Protein AF-A0A914YDU3-F1 (afdb_monomer)

Mean predicted aligned error: 11.91 Å

Organism: NCBI:txid310955

Nearest PDB structures (foldseek):
  3x43-assembly2_F  TM=8.697E-01  e=1.178E-07  Streptomyces lavendulae
  5xeo-assembly1_A  TM=8.060E-01  e=4.666E-07  Fusobacterium nucleatum subsp. nucleatum ATCC 25586
  5b1i-assembly4_H  TM=7.963E-01  e=2.083E-06  Lactiplantibacillus plantarum WCFS1
  5d86-assembly1_A-2  TM=8.187E-01  e=3.168E-06  Staphylococcus aureus subsp. aureus str. Newman
  5d84-assembly1_A  TM=8.398E-01  e=5.763E-06  Staphylococcus aureus subsp. aureus str. Newman

Sequence (208 aa):
MNAVFLVLLFFVEIDSRQIFTSVINEKSPTEILRDDSFVAGLSTAGSDEVKVSDEWRKNAIQKLWNERELMTRTPLIHLNIPSMPNIDLIFKNESASRTGSLKHRYAWALVFWALLEGHITQNTTVFEASSGNTATSEGYMLNLLGVNFVVVVSYSSDTLEKIKEDRIRLYTSEIIKTYIGKRIERAEEEAKKRNGFFMNQFANADRV

Structure (mmCIF, N/CA/C/O backbone):
data_AF-A0A914YDU3-F1
#
_entry.id   AF-A0A914YDU3-F1
#
loop_
_atom_site.group_PDB
_atom_site.id
_atom_site.type_symbol
_atom_site.label_atom_id
_atom_site.label_alt_id
_atom_site.label_comp_id
_atom_site.label_asym_id
_atom_site.label_entity_id
_atom_site.label_seq_id
_atom_site.pdbx_PDB_ins_code
_atom_site.Cartn_x
_atom_site.Cartn_y
_atom_site.Cartn_z
_atom_site.occupancy
_atom_site.B_iso_or_equiv
_atom_site.auth_seq_id
_atom_site.auth_comp_id
_atom_site.auth_asym_id
_atom_site.auth_atom_id
_atom_site.pdbx_PDB_model_num
ATOM 1 N N . MET A 1 1 ? 7.876 -18.257 -42.944 1.00 34.47 1 MET A N 1
ATOM 2 C CA . MET A 1 1 ? 8.850 -17.560 -42.080 1.00 34.47 1 MET A CA 1
ATOM 3 C C . MET A 1 1 ? 8.187 -17.466 -40.719 1.00 34.47 1 MET A C 1
ATOM 5 O O . MET A 1 1 ? 7.244 -16.703 -40.571 1.00 34.47 1 MET A O 1
ATOM 9 N N . ASN A 1 2 ? 8.528 -18.377 -39.808 1.00 28.81 2 ASN A N 1
ATOM 10 C CA . ASN A 1 2 ? 7.807 -18.534 -38.544 1.00 28.81 2 ASN A CA 1
ATOM 11 C C . ASN A 1 2 ? 8.396 -17.546 -37.534 1.00 28.81 2 ASN A C 1
ATOM 13 O O . ASN A 1 2 ? 9.517 -17.746 -37.074 1.00 28.81 2 ASN A O 1
ATOM 17 N N . ALA A 1 3 ? 7.671 -16.465 -37.246 1.00 31.20 3 ALA A N 1
ATOM 18 C CA . ALA A 1 3 ? 8.011 -15.559 -36.158 1.00 31.20 3 ALA A CA 1
ATOM 19 C C . ALA A 1 3 ? 7.810 -16.303 -34.832 1.00 31.20 3 ALA A C 1
ATOM 21 O O . ALA A 1 3 ? 6.705 -16.752 -34.523 1.00 31.20 3 ALA A O 1
ATOM 22 N N . VAL A 1 4 ? 8.887 -16.474 -34.071 1.00 30.34 4 VAL A N 1
ATOM 23 C CA . VAL A 1 4 ? 8.821 -16.989 -32.704 1.00 30.34 4 VAL A CA 1
ATOM 24 C C . VAL A 1 4 ? 8.665 -15.775 -31.799 1.00 30.34 4 VAL A C 1
ATOM 26 O O . VAL A 1 4 ? 9.623 -15.048 -31.554 1.00 30.34 4 VAL A O 1
ATOM 29 N N . PHE A 1 5 ? 7.440 -15.528 -31.335 1.00 31.73 5 PHE A N 1
ATOM 30 C CA . PHE A 1 5 ? 7.172 -14.520 -30.314 1.00 31.73 5 PHE A CA 1
ATOM 31 C C . PHE A 1 5 ? 7.716 -15.022 -28.978 1.00 31.73 5 PHE A C 1
ATOM 33 O O . PHE A 1 5 ? 7.111 -15.875 -28.333 1.00 31.73 5 PHE A O 1
ATOM 40 N N . LEU A 1 6 ? 8.865 -14.498 -28.562 1.00 31.56 6 LEU A N 1
ATOM 41 C CA . LEU A 1 6 ? 9.390 -14.721 -27.223 1.00 31.56 6 LEU A CA 1
ATOM 42 C C . LEU A 1 6 ? 9.094 -13.482 -26.376 1.00 31.56 6 LEU A C 1
ATOM 44 O O . LEU A 1 6 ? 9.887 -12.545 -26.316 1.00 31.56 6 LEU A O 1
ATOM 48 N N . VAL A 1 7 ? 7.935 -13.473 -25.716 1.00 34.41 7 VAL A N 1
ATOM 49 C CA . VAL A 1 7 ? 7.670 -12.511 -24.642 1.00 34.41 7 VAL A CA 1
ATOM 50 C C . VAL A 1 7 ? 8.468 -12.980 -23.430 1.00 34.41 7 VAL A C 1
ATOM 52 O O . VAL A 1 7 ? 8.057 -13.902 -22.729 1.00 34.41 7 VAL A O 1
ATOM 55 N N . LEU A 1 8 ? 9.633 -12.376 -23.189 1.00 31.92 8 LEU A N 1
ATOM 56 C CA . LEU A 1 8 ? 10.384 -12.610 -21.958 1.00 31.92 8 LEU A CA 1
ATOM 57 C C . LEU A 1 8 ? 9.676 -11.878 -20.801 1.00 31.92 8 LEU A C 1
ATOM 59 O O . LEU A 1 8 ? 10.024 -10.761 -20.422 1.00 31.92 8 LEU A O 1
ATOM 63 N N . LEU A 1 9 ? 8.626 -12.506 -20.272 1.00 34.34 9 LEU A N 1
ATOM 64 C CA . LEU A 1 9 ? 8.029 -12.174 -18.983 1.00 34.34 9 LEU A CA 1
ATOM 65 C C . LEU A 1 9 ? 8.952 -12.712 -17.884 1.00 34.34 9 LEU A C 1
ATOM 67 O O . LEU A 1 9 ? 9.101 -13.920 -17.726 1.00 34.34 9 LEU A O 1
ATOM 71 N N . PHE A 1 10 ? 9.560 -11.835 -17.089 1.00 27.08 10 PHE A N 1
ATOM 72 C CA . PHE A 1 10 ? 9.964 -12.232 -15.741 1.00 27.08 10 PHE A CA 1
ATOM 73 C C . PHE A 1 10 ? 8.685 -12.265 -14.874 1.00 27.08 10 PHE A C 1
ATOM 75 O O . PHE A 1 10 ? 8.112 -11.218 -14.578 1.00 27.08 10 PHE A O 1
ATOM 82 N N . PHE A 1 11 ? 8.211 -13.480 -14.563 1.00 38.47 11 PHE A N 1
ATOM 83 C CA . PHE A 1 11 ? 6.974 -13.830 -13.827 1.00 38.47 11 PHE A CA 1
ATOM 84 C C . PHE A 1 11 ? 7.030 -13.411 -12.335 1.00 38.47 11 PHE A C 1
ATOM 86 O O . PHE A 1 11 ? 8.118 -13.271 -11.781 1.00 38.47 11 PHE A O 1
ATOM 93 N N . VAL A 1 12 ? 5.935 -13.124 -11.610 1.00 23.92 12 VAL A N 1
ATOM 94 C CA . VAL A 1 12 ? 4.715 -13.931 -11.367 1.00 23.92 12 VAL A CA 1
ATOM 95 C C . VAL A 1 12 ? 3.453 -13.390 -12.054 1.00 23.92 12 VAL A C 1
ATOM 97 O O . VAL A 1 12 ? 3.163 -12.196 -12.044 1.00 23.92 12 VAL A O 1
ATOM 100 N N . GLU A 1 13 ? 2.728 -14.341 -12.627 1.00 28.89 13 GLU A N 1
ATOM 101 C CA . GLU A 1 13 ? 1.513 -14.289 -13.436 1.00 28.89 13 GLU A CA 1
ATOM 102 C C . GLU A 1 13 ? 0.246 -14.113 -12.577 1.00 28.89 13 GLU A C 1
ATOM 104 O O . GLU A 1 13 ? 0.029 -14.881 -11.645 1.00 28.89 13 GLU A O 1
ATOM 109 N N . ILE A 1 14 ? -0.610 -13.149 -12.928 1.00 26.72 14 ILE A N 1
ATOM 110 C CA . ILE A 1 14 ? -2.072 -13.316 -12.888 1.00 26.72 14 ILE A CA 1
ATOM 111 C C . ILE A 1 14 ? -2.573 -12.775 -14.229 1.00 26.72 14 ILE A C 1
ATOM 113 O O . ILE A 1 14 ? -2.510 -11.571 -14.498 1.00 26.72 14 ILE A O 1
ATOM 117 N N . ASP A 1 15 ? -3.011 -13.683 -15.096 1.00 29.12 15 ASP A N 1
ATOM 118 C CA . ASP A 1 15 ? -3.707 -13.357 -16.335 1.00 29.12 15 ASP A CA 1
ATOM 119 C C . ASP A 1 15 ? -5.139 -12.907 -16.002 1.00 29.12 15 ASP A C 1
ATOM 121 O O . ASP A 1 15 ? -6.030 -13.710 -15.735 1.00 29.12 15 ASP A O 1
ATOM 125 N N . SER A 1 16 ? -5.369 -11.594 -15.988 1.00 35.72 16 SER A N 1
ATOM 126 C CA . SER A 1 16 ? -6.689 -11.002 -15.732 1.00 35.72 16 SER A CA 1
ATOM 127 C C . SER A 1 16 ? -7.591 -10.949 -16.973 1.00 35.72 16 SER A C 1
ATOM 129 O O . SER A 1 16 ? -8.660 -10.338 -16.927 1.00 35.72 16 SER A O 1
ATOM 131 N N . ARG A 1 17 ? -7.220 -11.584 -18.097 1.00 29.80 17 ARG A N 1
ATOM 132 C CA . ARG A 1 17 ? -8.038 -11.550 -19.324 1.00 29.80 17 ARG A CA 1
ATOM 133 C C . ARG A 1 17 ? -9.138 -12.611 -19.401 1.00 29.80 17 ARG A C 1
ATOM 135 O O . ARG A 1 17 ? -9.944 -12.524 -20.321 1.00 29.80 17 ARG A O 1
ATOM 142 N N . GLN A 1 18 ? -9.241 -13.541 -18.447 1.00 28.81 18 GLN A N 1
ATOM 143 C CA . GLN A 1 18 ? -10.319 -14.550 -18.436 1.00 28.81 18 GLN A CA 1
ATOM 144 C C . GLN A 1 18 ? -11.310 -14.476 -17.261 1.00 28.81 18 GLN A C 1
ATOM 146 O O . GLN A 1 18 ? -12.279 -15.227 -17.264 1.00 28.81 18 GLN A O 1
ATOM 151 N N . ILE A 1 19 ? -11.155 -13.559 -16.297 1.00 31.94 19 ILE A N 1
ATOM 152 C CA . ILE A 1 19 ? -12.021 -13.542 -15.093 1.00 31.94 19 ILE A CA 1
ATOM 153 C C . ILE A 1 19 ? -13.173 -12.515 -15.165 1.00 31.94 19 ILE A C 1
ATOM 155 O O . ILE A 1 19 ? -14.150 -12.644 -14.438 1.00 31.94 19 ILE A O 1
ATOM 159 N N . PHE A 1 20 ? -13.158 -11.546 -16.087 1.00 30.50 20 PHE A N 1
ATOM 160 C CA . PHE A 1 20 ? -14.122 -10.427 -16.054 1.00 30.50 20 PHE A CA 1
ATOM 161 C C . PHE A 1 20 ? -15.092 -10.313 -17.239 1.00 30.50 20 PHE A C 1
ATOM 163 O O . PHE A 1 20 ? -15.688 -9.259 -17.442 1.00 30.50 20 PHE A O 1
ATOM 170 N N . THR A 1 21 ? -15.316 -11.385 -18.004 1.00 28.47 21 THR A N 1
ATOM 171 C CA . THR A 1 21 ? -16.313 -11.368 -19.098 1.00 28.47 21 THR A CA 1
ATOM 172 C C . THR A 1 21 ? -17.711 -11.837 -18.670 1.00 28.47 21 THR A C 1
ATOM 174 O O . THR A 1 21 ? -18.620 -11.827 -19.490 1.00 28.47 21 THR A O 1
ATOM 177 N N . SER A 1 22 ? -17.941 -12.204 -17.403 1.00 28.31 22 SER A N 1
ATOM 178 C CA . SER A 1 22 ? -19.263 -12.675 -16.946 1.00 28.31 22 SER A CA 1
ATOM 179 C C . SER A 1 22 ? -20.013 -11.747 -15.981 1.00 28.31 22 SER A C 1
ATOM 181 O O . SER A 1 22 ? -21.130 -12.087 -15.604 1.00 28.31 22 SER A O 1
ATOM 183 N N . VAL A 1 23 ? -19.468 -10.580 -15.591 1.00 37.88 23 VAL A N 1
ATOM 184 C CA . VAL A 1 23 ? -20.120 -9.716 -14.570 1.00 37.88 23 VAL A CA 1
ATOM 185 C C . VAL A 1 23 ? -20.241 -8.228 -14.943 1.00 37.88 23 VAL A C 1
ATOM 187 O O . VAL A 1 23 ? -20.951 -7.491 -14.269 1.00 37.88 23 VAL A O 1
ATOM 190 N N . ILE A 1 24 ? -19.662 -7.755 -16.048 1.00 38.06 24 ILE A N 1
ATOM 191 C CA . ILE A 1 24 ? -19.824 -6.350 -16.476 1.00 38.06 24 ILE A CA 1
ATOM 192 C C . ILE A 1 24 ? -20.433 -6.308 -17.872 1.00 38.06 24 ILE A C 1
ATOM 194 O O . ILE A 1 24 ? -19.743 -6.258 -18.886 1.00 38.06 24 ILE A O 1
ATOM 198 N N . ASN A 1 25 ? -21.761 -6.391 -17.893 1.00 37.59 25 ASN A N 1
ATOM 199 C CA . ASN A 1 25 ? -22.567 -6.152 -19.078 1.00 37.59 25 ASN A CA 1
ATOM 200 C C . ASN A 1 25 ? -22.473 -4.661 -19.457 1.00 37.59 25 ASN A C 1
ATOM 202 O O . ASN A 1 25 ? -22.635 -3.819 -18.579 1.00 37.59 25 ASN A O 1
ATOM 206 N N . GLU A 1 26 ? -22.177 -4.397 -20.733 1.00 41.03 26 GLU A N 1
ATOM 207 C CA . GLU A 1 26 ? -22.281 -3.195 -21.599 1.00 41.03 26 GLU A CA 1
ATOM 208 C C . GLU A 1 26 ? -22.660 -1.795 -21.043 1.00 41.03 26 GLU A C 1
ATOM 210 O O . GLU A 1 26 ? -23.174 -0.967 -21.789 1.00 41.03 26 GLU A O 1
ATOM 215 N N . LYS A 1 27 ? -22.397 -1.457 -19.779 1.00 38.62 27 LYS A N 1
ATOM 216 C CA . LYS A 1 27 ? -22.669 -0.126 -19.220 1.00 38.62 27 LYS A CA 1
ATOM 217 C C . LYS A 1 27 ? -21.379 0.594 -18.857 1.00 38.62 27 LYS A C 1
ATOM 219 O O . LYS A 1 27 ? -20.497 0.064 -18.180 1.00 38.62 27 LYS A O 1
ATOM 224 N N . SER A 1 28 ? -21.281 1.835 -19.309 1.00 40.41 28 SER A N 1
ATOM 225 C CA . SER A 1 28 ? -20.204 2.756 -18.959 1.00 40.41 28 SER A CA 1
ATOM 226 C C . SER A 1 28 ? -20.194 3.056 -17.444 1.00 40.41 28 SER A C 1
ATOM 228 O O . SER A 1 28 ? -21.235 2.974 -16.789 1.00 40.41 28 SER A O 1
ATOM 230 N N . PRO A 1 29 ? -19.054 3.454 -16.842 1.00 40.88 29 PRO A N 1
ATOM 231 C CA . PRO A 1 29 ? -18.967 3.769 -15.406 1.00 40.88 29 PRO A CA 1
ATOM 232 C C . PRO A 1 29 ? -19.985 4.820 -14.934 1.00 40.88 29 PRO A C 1
ATOM 234 O O . PRO A 1 29 ? -20.452 4.791 -13.797 1.00 40.88 29 PRO A O 1
ATOM 237 N N . THR A 1 30 ? -20.368 5.735 -15.827 1.00 39.38 30 THR A N 1
ATOM 238 C CA . THR A 1 30 ? -21.382 6.766 -15.581 1.00 39.38 30 THR A CA 1
ATOM 239 C C . THR A 1 30 ? -22.802 6.195 -15.529 1.00 39.38 30 THR A C 1
ATOM 241 O O . THR A 1 30 ? -23.664 6.768 -14.870 1.00 39.38 30 THR A O 1
ATOM 244 N N . GLU A 1 31 ? -23.055 5.071 -16.198 1.00 41.06 31 GLU A N 1
ATOM 245 C CA . GLU A 1 31 ? -24.342 4.371 -16.182 1.00 41.06 31 GLU A CA 1
ATOM 246 C C . GLU A 1 31 ? -24.490 3.467 -14.956 1.00 41.06 31 GLU A C 1
ATOM 248 O O . GLU A 1 31 ? -25.593 3.361 -14.437 1.00 41.06 31 GLU A O 1
ATOM 253 N N . ILE A 1 32 ? -23.398 2.894 -14.434 1.00 46.44 32 ILE A N 1
ATOM 254 C CA . ILE A 1 32 ? -23.409 2.084 -13.199 1.00 46.44 32 ILE A CA 1
ATOM 255 C C . ILE A 1 32 ? -23.719 2.953 -11.970 1.00 46.44 32 ILE A C 1
ATOM 257 O O . ILE A 1 32 ? -24.499 2.560 -11.111 1.00 46.44 32 ILE A O 1
ATOM 261 N N . LEU A 1 33 ? -23.155 4.165 -11.899 1.00 45.00 33 LEU A N 1
ATOM 262 C CA . LEU A 1 33 ? -23.403 5.107 -10.796 1.00 45.00 33 LEU A CA 1
ATOM 263 C C . LEU A 1 33 ? -24.784 5.781 -10.853 1.00 45.00 33 LEU A C 1
ATOM 265 O O . LEU A 1 33 ? -25.207 6.378 -9.866 1.00 45.00 33 LEU A O 1
ATOM 269 N N . ARG A 1 34 ? -25.469 5.708 -12.001 1.00 41.16 34 ARG A N 1
ATOM 270 C CA . ARG A 1 34 ? -26.857 6.166 -12.189 1.00 41.16 34 ARG A CA 1
ATOM 271 C C . ARG A 1 34 ? -27.879 5.044 -12.022 1.00 41.16 34 ARG A C 1
ATOM 273 O O . ARG A 1 34 ? -29.076 5.314 -12.039 1.00 41.16 34 ARG A O 1
ATOM 280 N N . ASP A 1 35 ? -27.419 3.801 -11.909 1.00 46.75 35 ASP A N 1
ATOM 281 C CA . ASP A 1 35 ? -28.277 2.646 -11.715 1.00 46.75 35 ASP A CA 1
ATOM 282 C C . ASP A 1 35 ? -28.533 2.460 -10.216 1.00 46.75 35 ASP A C 1
ATOM 284 O O . ASP A 1 35 ? -27.803 1.760 -9.508 1.00 46.75 35 ASP A O 1
ATOM 288 N N . ASP A 1 36 ? -29.589 3.113 -9.729 1.00 43.41 36 ASP A N 1
ATOM 289 C CA . ASP A 1 36 ? -30.025 3.026 -8.332 1.00 43.41 36 ASP A CA 1
ATOM 290 C C . ASP A 1 36 ? -30.271 1.571 -7.887 1.00 43.41 36 ASP A C 1
ATOM 292 O O . ASP A 1 36 ? -30.196 1.281 -6.696 1.00 43.41 36 ASP A O 1
ATOM 296 N N . SER A 1 37 ? -30.485 0.629 -8.817 1.00 41.78 37 SER A N 1
ATOM 297 C CA . SER A 1 37 ? -30.657 -0.796 -8.508 1.00 41.78 37 SER A CA 1
ATOM 298 C C . SER A 1 37 ? -29.354 -1.511 -8.119 1.00 41.78 37 SER A C 1
ATOM 300 O O . SER A 1 37 ? -29.381 -2.393 -7.260 1.00 41.78 37 SER A O 1
ATOM 302 N N . PHE A 1 38 ? -28.203 -1.101 -8.669 1.00 45.75 38 PHE A N 1
ATOM 303 C CA . PHE A 1 38 ? -26.891 -1.632 -8.278 1.00 45.75 38 PHE A CA 1
ATOM 304 C C . PHE A 1 38 ? -26.494 -1.132 -6.884 1.00 45.75 38 PHE A C 1
ATOM 306 O O . PHE A 1 38 ? -25.998 -1.893 -6.055 1.00 45.75 38 PHE A O 1
ATOM 313 N N . VAL A 1 39 ? -26.776 0.144 -6.605 1.00 43.94 39 VAL A N 1
ATOM 314 C CA . VAL A 1 39 ? -26.530 0.768 -5.298 1.00 43.94 39 VAL A CA 1
ATOM 315 C C . VAL A 1 39 ? -27.499 0.231 -4.237 1.00 43.94 39 VAL A C 1
ATOM 317 O O . VAL A 1 39 ? -27.077 -0.046 -3.117 1.00 43.94 39 VAL A O 1
ATOM 320 N N . ALA A 1 40 ? -28.771 0.009 -4.581 1.00 39.28 40 ALA A N 1
ATOM 321 C CA . ALA A 1 40 ? -29.767 -0.567 -3.675 1.00 39.28 40 ALA A CA 1
ATOM 322 C C . ALA A 1 40 ? -29.529 -2.060 -3.389 1.00 39.28 40 ALA A C 1
ATOM 324 O O . ALA A 1 40 ? -29.762 -2.509 -2.271 1.00 39.28 40 ALA A O 1
ATOM 325 N N . GLY A 1 41 ? -29.003 -2.829 -4.350 1.00 40.12 41 GLY A N 1
ATOM 326 C CA . GLY A 1 41 ? -28.645 -4.240 -4.153 1.00 40.12 41 GLY A CA 1
ATOM 327 C C . GLY A 1 41 ? -27.483 -4.476 -3.176 1.00 40.12 41 GLY A C 1
ATOM 328 O O . GLY A 1 41 ? -27.298 -5.598 -2.711 1.00 40.12 41 GLY A O 1
ATOM 329 N N . LEU A 1 42 ? -26.720 -3.429 -2.838 1.00 47.12 42 LEU A N 1
ATOM 330 C CA . LEU A 1 42 ? -25.624 -3.463 -1.861 1.00 47.12 42 LEU A CA 1
ATOM 331 C C . LEU A 1 42 ? -26.087 -3.214 -0.412 1.00 47.12 42 LEU A C 1
ATOM 333 O O . LEU A 1 42 ? -25.287 -3.381 0.508 1.00 47.12 42 LEU A O 1
ATOM 337 N N . SER A 1 43 ? -27.349 -2.827 -0.190 1.00 44.03 43 SER A N 1
ATOM 338 C CA . SER A 1 43 ? -27.897 -2.557 1.143 1.00 44.03 43 SER A CA 1
ATOM 339 C C . SER A 1 43 ? -29.242 -3.256 1.337 1.00 44.03 43 SER A C 1
ATOM 341 O O . SER A 1 43 ? -30.277 -2.801 0.860 1.00 44.03 43 SER A O 1
ATOM 343 N N . THR A 1 44 ? -29.243 -4.362 2.082 1.00 40.66 44 THR A N 1
ATOM 344 C CA . THR A 1 44 ? -30.473 -5.006 2.582 1.00 40.66 44 THR A CA 1
ATOM 345 C C . THR A 1 44 ? -30.751 -4.674 4.051 1.00 40.66 44 THR A C 1
ATOM 347 O O . THR A 1 44 ? -31.461 -5.419 4.724 1.00 40.66 44 THR A O 1
ATOM 350 N N . ALA A 1 45 ? -30.190 -3.586 4.583 1.00 39.03 45 ALA A N 1
ATOM 351 C CA . ALA A 1 45 ? -30.486 -3.129 5.938 1.00 39.03 45 ALA A CA 1
ATOM 352 C C . ALA A 1 45 ? -31.577 -2.049 5.896 1.00 39.03 45 ALA A C 1
ATOM 354 O O . ALA A 1 45 ? -31.523 -1.135 5.076 1.00 39.03 45 ALA A O 1
ATOM 355 N N . GLY A 1 46 ? -32.589 -2.218 6.751 1.00 35.12 46 GLY A N 1
ATOM 356 C CA . GLY A 1 46 ? -33.798 -1.402 6.811 1.00 35.12 46 GLY A CA 1
ATOM 357 C C . GLY A 1 46 ? -33.541 0.104 6.875 1.00 35.12 46 GLY A C 1
ATOM 358 O O . GLY A 1 46 ? -32.504 0.569 7.335 1.00 35.12 46 GLY A O 1
ATOM 359 N N . SER A 1 47 ? -34.527 0.841 6.376 1.00 47.12 47 SER A N 1
ATOM 360 C CA . SER A 1 47 ? -34.577 2.294 6.276 1.00 47.12 47 SER A CA 1
ATOM 361 C C . SER A 1 47 ? -34.338 2.997 7.616 1.00 47.12 47 SER A C 1
ATOM 363 O O . SER A 1 47 ? -35.297 3.244 8.336 1.00 47.12 47 SER A O 1
ATOM 365 N N . ASP A 1 48 ? -33.098 3.382 7.896 1.00 34.69 48 ASP A N 1
ATOM 366 C CA . ASP A 1 48 ? -32.752 4.364 8.922 1.00 34.69 48 ASP A CA 1
ATOM 367 C C . ASP A 1 48 ? -31.614 5.251 8.386 1.00 34.69 48 ASP A C 1
ATOM 369 O O . ASP A 1 48 ? -30.552 4.769 8.011 1.00 34.69 48 ASP A O 1
ATOM 373 N N . GLU A 1 49 ? -31.902 6.551 8.265 1.00 38.91 49 GLU A N 1
ATOM 374 C CA . GLU A 1 49 ? -31.012 7.665 7.892 1.00 38.91 49 GLU A CA 1
ATOM 375 C C . GLU A 1 49 ? -29.777 7.345 7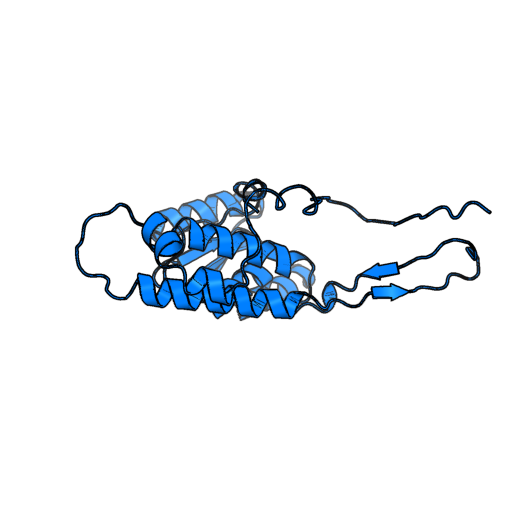.017 1.00 38.91 49 GLU A C 1
ATOM 377 O O . GLU A 1 49 ? -28.666 7.158 7.508 1.00 38.91 49 GLU A O 1
ATOM 382 N N . VAL A 1 50 ? -29.928 7.450 5.690 1.00 47.88 50 VAL A N 1
ATOM 383 C CA . VAL A 1 50 ? -28.796 7.542 4.746 1.00 47.88 50 VAL A CA 1
ATOM 384 C C . VAL A 1 50 ? -28.024 8.838 5.019 1.00 47.88 50 VAL A C 1
ATOM 386 O O . VAL A 1 50 ? -28.363 9.898 4.490 1.00 47.88 50 VAL A O 1
ATOM 389 N N . LYS A 1 51 ? -27.022 8.809 5.904 1.00 53.16 51 LYS A N 1
ATOM 390 C CA . LYS A 1 51 ? -26.277 10.013 6.298 1.00 53.16 51 LYS A CA 1
ATOM 391 C C . LYS A 1 51 ? -24.773 9.738 6.395 1.00 53.16 51 LYS A C 1
ATOM 393 O O . LYS A 1 51 ? -24.293 8.974 7.221 1.00 53.16 51 LYS A O 1
ATOM 398 N N . VAL A 1 52 ? -24.017 10.439 5.550 1.00 49.56 52 VAL A N 1
ATOM 399 C CA . VAL A 1 52 ? -22.543 10.552 5.505 1.00 49.56 52 VAL A CA 1
ATOM 400 C C . VAL A 1 52 ? -21.765 9.338 4.964 1.00 49.56 52 VAL A C 1
ATOM 402 O O . VAL A 1 52 ? -20.919 9.546 4.093 1.00 49.56 52 VAL A O 1
ATOM 405 N N . SER A 1 53 ? -22.020 8.098 5.401 1.00 64.81 53 SER A N 1
ATOM 406 C CA . SER A 1 53 ? -21.228 6.932 4.942 1.00 64.81 53 SER A CA 1
ATOM 407 C C . SER A 1 53 ? -21.369 6.670 3.442 1.00 64.81 53 SER A C 1
ATOM 409 O O . SER A 1 53 ? -20.377 6.392 2.768 1.00 64.81 53 SER A O 1
ATOM 411 N N . ASP A 1 54 ? -22.583 6.816 2.914 1.00 76.94 54 ASP A N 1
ATOM 412 C CA . ASP A 1 54 ? -22.889 6.514 1.515 1.00 76.94 54 ASP A CA 1
ATOM 413 C C . ASP A 1 54 ? -22.332 7.561 0.556 1.00 76.94 54 ASP A C 1
ATOM 415 O O . ASP A 1 54 ? -21.801 7.210 -0.495 1.00 76.94 54 ASP A O 1
ATOM 419 N N . GLU A 1 55 ? -22.385 8.841 0.925 1.00 90.94 55 GLU A N 1
ATOM 420 C CA . GLU A 1 55 ? -21.845 9.911 0.084 1.00 90.94 55 GLU A CA 1
ATOM 421 C C . GLU A 1 55 ? -20.316 9.851 0.027 1.00 90.94 55 GLU A C 1
ATOM 423 O O . GLU A 1 55 ? -19.723 9.920 -1.053 1.00 90.94 55 GLU A O 1
ATOM 428 N N . TRP A 1 56 ? -19.661 9.627 1.175 1.00 94.56 56 TRP A N 1
ATOM 429 C CA . TRP A 1 56 ? -18.216 9.404 1.195 1.00 94.56 56 TRP A CA 1
ATOM 430 C C . TRP A 1 56 ? -17.838 8.187 0.349 1.00 94.56 56 TRP A C 1
ATOM 432 O O . TRP A 1 56 ? -16.907 8.263 -0.453 1.00 94.56 56 TRP A O 1
ATOM 442 N N . ARG A 1 57 ? -18.576 7.079 0.477 1.00 93.69 57 ARG A N 1
ATOM 443 C CA . ARG A 1 57 ? -18.291 5.844 -0.258 1.00 93.69 57 ARG A CA 1
ATOM 444 C C . ARG A 1 57 ? -18.461 6.024 -1.764 1.00 93.69 57 ARG A C 1
ATOM 446 O O . ARG A 1 57 ? -17.590 5.596 -2.519 1.00 93.69 57 ARG A O 1
ATOM 453 N N . LYS A 1 58 ? -19.517 6.713 -2.210 1.00 94.31 58 LYS A N 1
ATOM 454 C CA . LYS A 1 58 ? -19.706 7.094 -3.621 1.00 94.31 58 LYS A CA 1
ATOM 455 C C . LYS A 1 58 ? -18.535 7.935 -4.130 1.00 94.31 58 LYS A C 1
ATOM 457 O O . LYS A 1 58 ? -17.976 7.638 -5.187 1.00 94.31 58 LYS A O 1
ATOM 462 N N . ASN A 1 59 ? -18.106 8.933 -3.358 1.00 96.56 59 ASN A N 1
ATOM 463 C CA . ASN A 1 59 ? -16.957 9.769 -3.706 1.00 96.56 59 ASN A CA 1
ATOM 464 C C . ASN A 1 59 ? -15.650 8.958 -3.782 1.00 96.56 59 ASN A C 1
ATOM 466 O O . ASN A 1 59 ? -14.882 9.107 -4.732 1.00 96.56 59 ASN A O 1
ATOM 470 N N . ALA A 1 60 ? -15.417 8.064 -2.820 1.00 96.81 60 ALA A N 1
ATOM 471 C CA . ALA A 1 60 ? -14.259 7.179 -2.775 1.00 96.81 60 ALA A CA 1
ATOM 472 C C . ALA A 1 60 ? -14.197 6.255 -4.002 1.00 96.81 60 ALA A C 1
ATOM 474 O O . ALA A 1 60 ? -13.157 6.161 -4.656 1.00 96.81 60 ALA A O 1
ATOM 475 N N . ILE A 1 61 ? -15.328 5.645 -4.373 1.00 95.62 61 ILE A N 1
ATOM 476 C CA . ILE A 1 61 ? -15.458 4.831 -5.588 1.00 95.62 61 ILE A CA 1
ATOM 477 C C . ILE A 1 61 ? -15.132 5.668 -6.830 1.00 95.62 61 ILE A C 1
ATOM 479 O O . ILE A 1 61 ? -14.339 5.238 -7.667 1.00 95.62 61 ILE A O 1
ATOM 483 N N . GLN A 1 62 ? -15.678 6.883 -6.938 1.00 96.44 62 GLN A N 1
ATOM 484 C CA . GLN A 1 62 ? -15.406 7.767 -8.074 1.00 96.44 62 GLN A CA 1
ATOM 485 C C . GLN A 1 62 ? -13.922 8.148 -8.172 1.00 96.44 62 GLN A C 1
ATOM 487 O O . GLN A 1 62 ? -13.355 8.150 -9.265 1.00 96.44 62 GLN A O 1
ATOM 492 N N . LYS A 1 63 ? -13.270 8.448 -7.043 1.00 97.56 63 LYS A N 1
ATOM 493 C CA . LYS A 1 63 ? -11.831 8.738 -6.994 1.00 97.56 63 LYS A CA 1
ATOM 494 C C . LYS A 1 63 ? -10.999 7.560 -7.495 1.00 97.56 63 LYS A C 1
ATOM 496 O O . LYS A 1 63 ? -10.092 7.767 -8.297 1.00 97.56 63 LYS A O 1
ATOM 501 N N . LEU A 1 64 ? -11.326 6.339 -7.070 1.00 95.44 64 LEU A N 1
ATOM 502 C CA . LEU A 1 64 ? -10.633 5.138 -7.533 1.00 95.44 64 LEU A CA 1
ATOM 503 C C . LEU A 1 64 ? -10.881 4.888 -9.025 1.00 95.44 64 LEU A C 1
ATOM 505 O O . LEU A 1 64 ? -9.927 4.605 -9.743 1.00 95.44 64 LEU A O 1
ATOM 509 N N . TRP A 1 65 ? -12.098 5.067 -9.538 1.00 94.94 65 TRP A N 1
ATOM 510 C CA . TRP A 1 65 ? -12.346 4.970 -10.983 1.00 94.94 65 TRP A CA 1
ATOM 511 C C . TRP A 1 65 ? -11.540 5.985 -11.792 1.00 94.94 65 TRP A C 1
ATOM 513 O O . TRP A 1 65 ? -10.899 5.610 -12.773 1.00 94.94 65 TRP A O 1
ATOM 523 N N . ASN A 1 66 ? -11.499 7.243 -11.350 1.00 95.25 66 ASN A N 1
ATOM 524 C CA . ASN A 1 66 ? -10.688 8.273 -11.997 1.00 95.25 66 ASN A CA 1
ATOM 525 C C . ASN A 1 66 ? -9.205 7.881 -12.020 1.00 95.25 66 ASN A C 1
ATOM 527 O O . ASN A 1 66 ? -8.532 8.048 -13.035 1.00 95.25 66 ASN A O 1
ATOM 531 N N . GLU A 1 67 ? -8.702 7.330 -10.914 1.00 94.75 67 GLU A N 1
ATOM 532 C CA . GLU A 1 67 ? -7.327 6.849 -10.834 1.00 94.75 67 GLU A CA 1
ATOM 533 C C . GLU A 1 67 ? -7.081 5.679 -11.801 1.00 94.75 67 GLU A C 1
ATOM 535 O O . GLU A 1 67 ? -6.077 5.688 -12.508 1.00 94.75 67 GLU A O 1
ATOM 540 N N . ARG A 1 68 ? -8.015 4.727 -11.941 1.00 92.06 68 ARG A N 1
ATOM 541 C CA . ARG A 1 68 ? -7.904 3.615 -12.904 1.00 92.06 68 ARG A CA 1
ATOM 542 C C . ARG A 1 68 ? -7.766 4.093 -14.347 1.00 92.06 68 ARG A C 1
ATOM 544 O O . ARG A 1 68 ? -6.920 3.574 -15.076 1.00 92.06 68 ARG A O 1
ATOM 551 N N . GLU A 1 69 ? -8.551 5.087 -14.753 1.00 90.00 69 GLU A N 1
ATOM 552 C CA . GLU A 1 69 ? -8.474 5.652 -16.107 1.00 90.00 69 GLU A CA 1
ATOM 553 C C . GLU A 1 69 ? -7.085 6.234 -16.399 1.00 90.00 69 GLU A C 1
ATOM 555 O O . GLU A 1 69 ? -6.539 6.071 -17.494 1.00 90.00 69 GLU A O 1
ATOM 560 N N . LEU A 1 70 ? -6.450 6.826 -15.386 1.00 87.62 70 LEU A N 1
ATOM 561 C CA . LEU A 1 70 ? -5.096 7.367 -15.480 1.00 87.62 70 LEU A CA 1
ATOM 562 C C . LEU A 1 70 ? -4.016 6.271 -15.565 1.00 87.62 70 LEU A C 1
ATOM 564 O O . LEU A 1 70 ? -2.952 6.514 -16.137 1.00 87.62 70 LEU A O 1
ATOM 568 N N . MET A 1 71 ? -4.273 5.056 -15.065 1.00 82.69 71 MET A N 1
ATOM 569 C CA . MET A 1 71 ? -3.317 3.935 -15.102 1.00 82.69 71 MET A CA 1
ATOM 570 C C . MET A 1 71 ? -3.156 3.279 -16.475 1.00 82.69 71 MET A C 1
ATOM 572 O O . MET A 1 71 ? -2.219 2.499 -16.676 1.00 82.69 71 MET A O 1
ATOM 576 N N . THR A 1 72 ? -4.062 3.542 -17.418 1.00 68.75 72 THR A N 1
ATOM 577 C CA . THR A 1 72 ? -4.135 2.843 -18.715 1.00 68.75 72 THR A CA 1
ATOM 578 C C . THR A 1 72 ? -2.911 3.059 -19.616 1.00 68.75 72 THR A C 1
ATOM 580 O O . THR A 1 72 ? -2.740 2.334 -20.594 1.00 68.75 72 THR A O 1
ATOM 583 N N . ARG A 1 73 ? -2.015 3.995 -19.276 1.00 69.44 73 ARG A N 1
ATOM 584 C CA . ARG A 1 73 ? -0.962 4.507 -20.166 1.00 69.44 73 ARG A CA 1
ATOM 585 C C . ARG A 1 73 ? 0.462 4.295 -19.644 1.00 69.44 73 ARG A C 1
ATOM 587 O O . ARG A 1 73 ? 1.194 5.261 -19.448 1.00 69.44 73 ARG A O 1
ATOM 594 N N . THR A 1 74 ? 0.891 3.047 -19.457 1.00 80.69 74 THR A N 1
ATOM 595 C CA . THR A 1 74 ? 2.329 2.757 -19.295 1.00 80.69 74 THR A CA 1
ATOM 596 C C . THR A 1 74 ? 2.975 2.507 -20.666 1.00 80.69 74 THR A C 1
ATOM 598 O O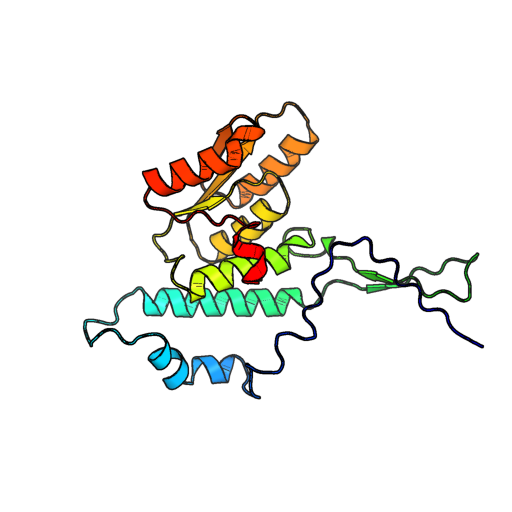 . THR A 1 74 ? 2.422 1.734 -21.452 1.00 80.69 74 THR A O 1
ATOM 601 N N . PRO A 1 75 ? 4.102 3.169 -21.005 1.00 84.06 75 PRO A N 1
ATOM 602 C CA . PRO A 1 75 ? 4.711 3.046 -22.330 1.00 84.06 75 PRO A CA 1
ATOM 603 C C . PRO A 1 75 ? 5.131 1.611 -22.669 1.00 84.06 75 PRO A C 1
ATOM 605 O O . PRO A 1 75 ? 5.686 0.906 -21.821 1.00 84.06 75 PRO A O 1
ATOM 608 N N . LEU A 1 76 ? 4.926 1.217 -23.927 1.00 88.69 76 LEU A N 1
ATOM 609 C CA . LEU A 1 76 ? 5.571 0.057 -24.539 1.00 88.69 76 LEU A CA 1
ATOM 610 C C . LEU A 1 76 ? 6.776 0.543 -25.346 1.00 88.69 76 LEU A C 1
ATOM 612 O O . LEU A 1 76 ? 6.648 1.434 -26.183 1.00 88.69 76 LEU A O 1
ATOM 616 N N . ILE A 1 77 ? 7.944 -0.022 -25.071 1.00 88.19 77 ILE A N 1
ATOM 617 C CA . ILE A 1 77 ? 9.217 0.361 -25.676 1.00 88.19 77 ILE A CA 1
ATOM 618 C C . ILE A 1 77 ? 9.705 -0.817 -26.510 1.00 88.19 77 ILE A C 1
ATOM 620 O O . ILE A 1 77 ? 10.011 -1.874 -25.964 1.00 88.19 77 ILE A O 1
ATOM 624 N N . HIS A 1 78 ? 9.792 -0.633 -27.822 1.00 89.94 78 HIS A N 1
ATOM 625 C CA . HIS A 1 78 ? 10.406 -1.617 -28.709 1.00 89.94 78 HIS A CA 1
ATOM 626 C C . HIS A 1 78 ? 11.928 -1.528 -28.598 1.00 89.94 78 HIS A C 1
ATOM 628 O O . HIS A 1 78 ? 12.502 -0.451 -28.770 1.00 89.94 78 HIS A O 1
ATOM 634 N N . LEU A 1 79 ? 12.580 -2.655 -28.320 1.00 88.75 79 LEU A N 1
ATOM 635 C CA . LEU A 1 79 ? 14.030 -2.773 -28.343 1.00 88.75 79 LEU A CA 1
ATOM 636 C C . LEU A 1 79 ? 14.463 -3.580 -29.557 1.00 88.75 79 LEU A C 1
ATOM 638 O O . LEU A 1 79 ? 14.230 -4.783 -29.651 1.00 88.75 79 LEU A O 1
ATOM 642 N N . ASN A 1 80 ? 15.163 -2.901 -30.458 1.00 86.62 80 ASN A N 1
ATOM 643 C CA . ASN A 1 80 ? 15.780 -3.535 -31.609 1.00 86.62 80 ASN A CA 1
ATOM 644 C C . ASN A 1 80 ? 17.119 -4.136 -31.175 1.00 86.62 80 ASN A C 1
ATOM 646 O O . ASN A 1 80 ? 18.041 -3.397 -30.825 1.00 86.62 80 ASN A O 1
ATOM 650 N N . ILE A 1 81 ? 17.229 -5.465 -31.197 1.00 89.25 81 ILE A N 1
ATOM 651 C CA . ILE A 1 81 ? 18.471 -6.181 -30.886 1.00 89.25 81 ILE A CA 1
ATOM 652 C C . ILE A 1 81 ? 19.102 -6.652 -32.203 1.00 89.25 81 ILE A C 1
ATOM 654 O O . ILE A 1 81 ? 18.594 -7.596 -32.809 1.00 89.25 81 ILE A O 1
ATOM 658 N N . PRO A 1 82 ? 20.223 -6.051 -32.653 1.00 89.25 82 PRO A N 1
ATOM 659 C CA . PRO A 1 82 ? 20.811 -6.361 -33.960 1.00 89.25 82 PRO A CA 1
ATOM 660 C C . PRO A 1 82 ? 21.190 -7.835 -34.159 1.00 89.25 82 PRO A C 1
ATOM 662 O O . PRO A 1 82 ? 21.130 -8.342 -35.274 1.00 89.25 82 PRO A O 1
ATOM 665 N N . SER A 1 83 ? 21.565 -8.537 -33.086 1.00 92.88 83 SER A N 1
ATOM 666 C CA . SER A 1 83 ? 21.912 -9.964 -33.119 1.00 92.88 83 SER A CA 1
ATOM 667 C C . SER A 1 83 ? 20.701 -10.905 -33.144 1.00 92.88 83 SER A C 1
ATOM 669 O O . SER A 1 83 ? 20.876 -12.107 -33.329 1.00 92.88 83 SER A O 1
ATOM 671 N N . MET A 1 84 ? 19.480 -10.387 -32.970 1.00 89.69 84 MET A N 1
ATOM 672 C CA . MET A 1 84 ? 18.229 -11.153 -32.952 1.00 89.69 84 MET A CA 1
ATOM 673 C C . MET A 1 84 ? 17.181 -10.510 -33.880 1.00 89.69 84 MET A C 1
ATOM 675 O O . MET A 1 84 ? 16.108 -10.121 -33.426 1.00 89.69 84 MET A O 1
ATOM 679 N N . PRO A 1 85 ? 17.448 -10.410 -35.196 1.00 86.69 85 PRO A N 1
ATOM 680 C CA . PRO A 1 85 ? 16.620 -9.638 -36.132 1.00 86.69 85 PRO A CA 1
ATOM 681 C C . PRO A 1 85 ? 15.206 -10.200 -36.355 1.00 86.69 85 PRO A C 1
ATOM 683 O O . PRO A 1 85 ? 14.376 -9.530 -36.956 1.00 86.69 85 PRO A O 1
ATOM 686 N N . ASN A 1 86 ? 14.933 -11.423 -35.887 1.00 91.44 86 ASN A N 1
ATOM 687 C CA . ASN A 1 86 ? 13.640 -12.098 -36.025 1.00 91.44 86 ASN A CA 1
ATOM 688 C C . ASN A 1 86 ? 12.858 -12.179 -34.697 1.00 91.44 86 ASN A C 1
ATOM 690 O O . ASN A 1 86 ? 11.908 -12.957 -34.608 1.00 91.44 86 ASN A O 1
ATOM 694 N N . ILE A 1 87 ? 13.283 -11.449 -33.657 1.00 88.44 87 ILE A N 1
ATOM 695 C CA . ILE A 1 87 ? 12.634 -11.418 -32.340 1.00 88.44 87 ILE A CA 1
ATOM 696 C C . ILE A 1 87 ? 12.234 -9.977 -32.021 1.00 88.44 87 ILE A C 1
ATOM 698 O O . ILE A 1 87 ? 13.092 -9.108 -31.880 1.00 88.44 87 ILE A O 1
ATOM 702 N N . ASP A 1 88 ? 10.934 -9.752 -31.835 1.00 87.88 88 ASP A N 1
ATOM 703 C CA . ASP A 1 88 ? 10.415 -8.493 -31.308 1.00 87.88 88 ASP A CA 1
ATOM 704 C C . ASP A 1 88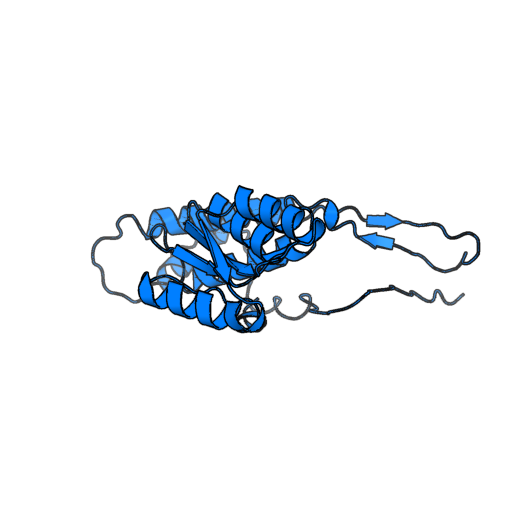 ? 10.508 -8.492 -29.781 1.00 87.88 88 ASP A C 1
ATOM 706 O O . ASP A 1 88 ? 9.784 -9.223 -29.099 1.00 87.88 88 ASP A O 1
ATOM 710 N N . LEU A 1 89 ? 11.384 -7.650 -29.230 1.00 89.38 89 LEU A N 1
ATOM 711 C CA . LEU A 1 89 ? 11.472 -7.439 -27.790 1.00 89.38 89 LEU A CA 1
ATOM 712 C C . LEU A 1 89 ? 10.772 -6.135 -27.408 1.00 89.38 89 LEU A C 1
ATOM 714 O O . LEU A 1 89 ? 11.182 -5.048 -27.813 1.00 89.38 89 LEU A O 1
ATOM 718 N N . ILE A 1 90 ? 9.719 -6.240 -26.598 1.00 90.50 90 ILE A N 1
ATOM 719 C CA . ILE A 1 90 ? 8.911 -5.097 -26.163 1.00 90.50 90 ILE A CA 1
ATOM 720 C C . ILE A 1 90 ? 8.943 -5.015 -24.638 1.00 90.50 90 ILE A C 1
ATOM 722 O O . ILE A 1 90 ? 8.549 -5.951 -23.945 1.00 90.50 90 ILE A O 1
ATOM 726 N N . PHE A 1 91 ? 9.374 -3.872 -24.109 1.00 89.19 91 PHE A N 1
ATOM 727 C CA . PHE A 1 91 ? 9.376 -3.582 -22.681 1.00 89.19 91 PHE A CA 1
ATOM 728 C C . PHE A 1 91 ? 8.163 -2.765 -22.286 1.00 89.19 91 PHE A C 1
ATOM 730 O O . PHE A 1 91 ? 7.893 -1.711 -22.857 1.00 89.19 91 PHE A O 1
ATOM 737 N N . LYS A 1 92 ? 7.477 -3.206 -21.235 1.00 88.06 92 LYS A N 1
ATOM 738 C CA . LYS A 1 92 ? 6.418 -2.425 -20.610 1.00 88.06 92 LYS A CA 1
ATOM 739 C C . LYS A 1 92 ? 6.972 -1.629 -19.436 1.00 88.06 92 LYS A C 1
ATOM 741 O O . LYS A 1 92 ? 7.395 -2.203 -18.434 1.00 88.06 92 LYS A O 1
ATOM 746 N N . ASN A 1 93 ? 6.973 -0.304 -19.552 1.00 87.81 93 ASN A N 1
ATOM 747 C CA . ASN A 1 93 ? 7.553 0.575 -18.543 1.00 87.81 93 ASN A CA 1
ATOM 748 C C . ASN A 1 93 ? 6.571 0.876 -17.395 1.00 87.81 93 ASN A C 1
ATOM 750 O O . ASN A 1 93 ? 6.009 1.965 -17.294 1.00 87.81 93 ASN A O 1
ATOM 754 N N . GLU A 1 94 ? 6.389 -0.085 -16.493 1.00 86.62 94 GLU A N 1
ATOM 755 C CA . GLU A 1 94 ? 5.519 0.064 -15.313 1.00 86.62 94 GLU A CA 1
ATOM 756 C C . GLU A 1 94 ? 6.109 0.990 -14.230 1.00 86.62 94 GLU A C 1
ATOM 758 O O . GLU A 1 94 ? 5.395 1.428 -13.324 1.00 86.62 94 GLU A O 1
ATOM 763 N N . SER A 1 95 ? 7.391 1.359 -14.348 1.00 86.12 95 SER A N 1
ATOM 764 C CA . SER A 1 95 ? 8.000 2.398 -13.502 1.00 86.12 95 SER A CA 1
ATOM 765 C C . SER A 1 95 ? 7.483 3.805 -13.819 1.00 86.12 95 SER A C 1
ATOM 767 O O . SER A 1 95 ? 7.640 4.706 -13.006 1.00 86.12 95 SER A O 1
ATOM 769 N N . ALA A 1 96 ? 6.812 3.995 -14.962 1.00 85.25 96 ALA A N 1
ATOM 770 C CA . ALA A 1 96 ? 6.143 5.249 -15.307 1.00 85.25 96 ALA A CA 1
ATOM 771 C C . ALA A 1 96 ? 4.784 5.436 -14.600 1.00 85.25 96 ALA A C 1
ATOM 773 O O . ALA A 1 96 ? 4.113 6.445 -14.811 1.00 85.25 96 ALA A O 1
ATOM 774 N N . SER A 1 97 ? 4.342 4.470 -13.789 1.00 87.31 97 SER A N 1
ATOM 775 C CA . SER A 1 97 ? 3.160 4.643 -12.939 1.00 87.31 97 SER A CA 1
ATOM 776 C C . SER A 1 97 ? 3.396 5.714 -11.865 1.00 87.31 97 SER A C 1
ATOM 778 O O . SER A 1 97 ? 4.532 6.034 -11.522 1.00 87.31 97 SER A O 1
ATOM 780 N N . ARG A 1 98 ? 2.319 6.259 -11.285 1.00 89.94 98 ARG A N 1
ATOM 781 C CA . ARG A 1 98 ? 2.407 7.351 -10.294 1.00 89.94 98 ARG A CA 1
ATOM 782 C C . ARG A 1 98 ? 3.229 6.991 -9.060 1.00 89.94 98 ARG A C 1
ATOM 784 O O . ARG A 1 98 ? 3.933 7.836 -8.521 1.00 89.94 98 ARG A O 1
ATOM 791 N N . THR A 1 99 ? 3.171 5.730 -8.643 1.00 90.38 99 THR A N 1
ATOM 792 C CA . THR A 1 99 ? 3.957 5.196 -7.521 1.00 90.38 99 THR A CA 1
ATOM 793 C C . THR A 1 99 ? 5.225 4.489 -7.991 1.00 90.38 99 THR A C 1
ATOM 795 O O . THR A 1 99 ? 5.871 3.783 -7.217 1.00 90.38 99 THR A O 1
ATOM 798 N N . GLY A 1 100 ? 5.623 4.666 -9.251 1.00 88.44 100 GLY A N 1
ATOM 799 C CA . GLY A 1 100 ? 6.902 4.206 -9.779 1.00 88.44 100 GLY A CA 1
ATOM 800 C C . GLY A 1 100 ? 7.071 2.688 -9.827 1.00 88.44 100 GLY A C 1
ATOM 801 O O . GLY A 1 100 ? 8.202 2.203 -9.814 1.00 88.44 100 GLY A O 1
ATOM 802 N N . SER A 1 101 ? 5.985 1.910 -9.804 1.00 88.88 101 SER A N 1
ATOM 803 C CA . SER A 1 101 ? 6.071 0.451 -9.772 1.00 88.88 101 SER A CA 1
ATOM 804 C C . SER A 1 101 ? 4.840 -0.269 -10.324 1.00 88.88 101 SER A C 1
ATOM 806 O O . SER A 1 101 ? 3.725 0.246 -10.318 1.00 88.88 101 SER A O 1
ATOM 808 N N . LEU A 1 102 ? 5.025 -1.543 -10.676 1.00 88.56 102 LEU A N 1
ATOM 809 C CA . LEU A 1 102 ? 3.942 -2.449 -11.074 1.00 88.56 102 LEU A CA 1
ATOM 810 C C . LEU A 1 102 ? 2.854 -2.617 -9.991 1.00 88.56 102 LEU A C 1
ATOM 812 O O . LEU A 1 102 ? 1.716 -2.960 -10.307 1.00 88.56 102 LEU A O 1
ATOM 816 N N . LYS A 1 103 ? 3.178 -2.374 -8.711 1.00 92.12 103 LYS A N 1
ATOM 817 C CA . LYS A 1 103 ? 2.247 -2.578 -7.590 1.00 92.12 103 LYS A CA 1
ATOM 818 C C . LYS A 1 103 ? 1.117 -1.552 -7.545 1.00 92.12 103 LYS A C 1
ATOM 820 O O . LYS A 1 103 ? 0.134 -1.803 -6.860 1.00 92.12 103 LYS A O 1
ATOM 825 N N . HIS A 1 104 ? 1.195 -0.474 -8.329 1.00 93.38 104 HIS A N 1
ATOM 826 C CA . HIS A 1 104 ? 0.152 0.552 -8.401 1.00 93.38 104 HIS A CA 1
ATOM 827 C C . HIS A 1 104 ? -1.222 -0.022 -8.767 1.00 93.38 104 HIS A C 1
ATOM 829 O O . HIS A 1 104 ? -2.213 0.243 -8.094 1.00 93.38 104 HIS A O 1
ATOM 835 N N . ARG A 1 105 ? -1.266 -0.862 -9.810 1.00 92.38 105 ARG A N 1
ATOM 836 C CA . ARG A 1 105 ? -2.509 -1.487 -10.294 1.00 92.38 105 ARG A CA 1
ATOM 837 C C . ARG A 1 105 ? -3.055 -2.516 -9.306 1.00 92.38 105 ARG A C 1
ATOM 839 O O . ARG A 1 105 ? -4.258 -2.591 -9.099 1.00 92.38 105 ARG A O 1
ATOM 846 N N . TYR A 1 106 ? -2.156 -3.277 -8.688 1.00 92.94 106 TYR A N 1
ATOM 847 C CA . TYR A 1 106 ? -2.507 -4.267 -7.674 1.00 92.94 106 TYR A CA 1
ATOM 848 C C . TYR A 1 106 ? -3.097 -3.606 -6.419 1.00 92.94 106 TYR A C 1
ATOM 850 O O . TYR A 1 106 ? -4.170 -3.989 -5.969 1.00 92.94 106 TYR A O 1
ATOM 858 N N . ALA A 1 107 ? -2.456 -2.550 -5.911 1.00 95.31 107 ALA A N 1
ATOM 859 C CA . ALA A 1 107 ? -2.951 -1.797 -4.762 1.00 95.31 107 ALA A CA 1
ATOM 860 C C . ALA A 1 107 ? -4.309 -1.138 -5.031 1.00 95.31 107 ALA A C 1
ATOM 862 O O . ALA A 1 107 ? -5.150 -1.088 -4.139 1.00 95.31 107 ALA A O 1
ATOM 863 N N . TRP A 1 108 ? -4.540 -0.660 -6.259 1.00 96.19 108 TRP A N 1
ATOM 864 C CA . TRP A 1 108 ? -5.853 -0.162 -6.663 1.00 96.19 108 TRP A CA 1
ATOM 865 C C . TRP A 1 108 ? -6.932 -1.231 -6.514 1.00 96.19 108 TRP A C 1
ATOM 867 O O . TRP A 1 108 ? -7.940 -0.975 -5.864 1.00 96.19 108 TRP A O 1
ATOM 877 N N . ALA A 1 109 ? -6.704 -2.424 -7.072 1.00 95.19 109 ALA A N 1
ATOM 878 C CA . ALA A 1 109 ? -7.670 -3.516 -7.009 1.00 95.19 109 ALA A CA 1
ATOM 879 C C . ALA A 1 109 ? -7.948 -3.926 -5.557 1.00 95.19 109 ALA A C 1
ATOM 881 O O . ALA A 1 109 ? -9.104 -4.065 -5.168 1.00 95.19 109 ALA A O 1
ATOM 882 N N . LEU A 1 110 ? -6.898 -4.015 -4.738 1.00 95.50 110 LEU A N 1
ATOM 883 C CA . LEU A 1 110 ? -6.996 -4.425 -3.341 1.00 95.50 110 LEU A CA 1
ATOM 884 C C . LEU A 1 110 ? -7.744 -3.408 -2.471 1.00 95.50 110 LEU A C 1
ATOM 886 O O . LEU A 1 110 ? -8.650 -3.775 -1.725 1.00 95.50 110 LEU A O 1
ATOM 890 N N . VAL A 1 111 ? -7.436 -2.116 -2.605 1.00 96.62 111 VAL A N 1
ATOM 891 C CA . VAL A 1 111 ? -8.162 -1.060 -1.881 1.00 96.62 111 VAL A CA 1
ATOM 892 C C . VAL A 1 111 ? -9.602 -0.938 -2.381 1.00 96.62 111 VAL A C 1
ATOM 894 O O . VAL A 1 111 ? -10.508 -0.721 -1.578 1.00 96.62 111 VAL A O 1
ATOM 897 N N . PHE A 1 112 ? -9.836 -1.110 -3.684 1.00 95.81 112 PHE A N 1
ATOM 898 C CA . PHE A 1 112 ? -11.179 -1.087 -4.255 1.00 95.81 112 PHE A CA 1
ATOM 899 C C . PHE A 1 112 ? -12.032 -2.251 -3.736 1.00 95.81 112 PHE A C 1
ATOM 901 O O . PHE A 1 112 ? -13.150 -2.020 -3.283 1.00 95.81 112 PHE A O 1
ATOM 908 N N . TRP A 1 113 ? -11.488 -3.470 -3.706 1.00 95.19 113 TRP A N 1
ATOM 909 C CA . TRP A 1 113 ? -12.128 -4.632 -3.085 1.00 95.19 113 TRP A CA 1
ATOM 910 C C . TRP A 1 113 ? -12.482 -4.363 -1.616 1.00 95.19 113 TRP A C 1
ATOM 912 O O . TRP A 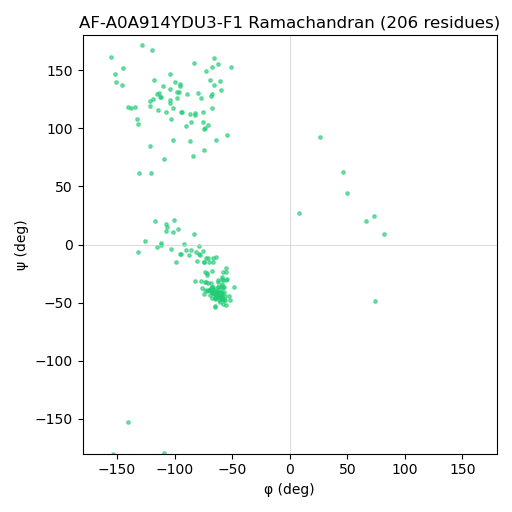1 113 ? -13.645 -4.485 -1.228 1.00 95.19 113 TRP A O 1
ATOM 922 N N . ALA A 1 114 ? -11.514 -3.905 -0.818 1.00 94.81 114 ALA A N 1
ATOM 923 C CA . ALA A 1 114 ? -11.724 -3.648 0.603 1.00 94.81 114 ALA A CA 1
ATOM 924 C C . ALA A 1 114 ? -12.779 -2.550 0.859 1.00 94.81 114 ALA A C 1
ATOM 926 O O . ALA A 1 114 ? -13.539 -2.613 1.826 1.00 94.81 114 ALA A O 1
ATOM 927 N N . LEU A 1 115 ? -12.877 -1.560 -0.033 1.00 94.75 115 LEU A N 1
ATOM 928 C CA . LEU A 1 115 ? -13.930 -0.543 -0.017 1.00 94.75 115 LEU A CA 1
ATOM 929 C C . LEU A 1 115 ? -15.307 -1.116 -0.403 1.00 94.75 115 LEU A C 1
ATOM 931 O O . LEU A 1 115 ? -16.327 -0.731 0.176 1.00 94.75 115 LEU A O 1
ATOM 935 N N . LEU A 1 116 ? -15.374 -2.021 -1.382 1.00 91.75 116 LEU A N 1
ATOM 936 C CA . LEU A 1 116 ? -16.624 -2.642 -1.835 1.00 91.75 116 LEU A CA 1
ATOM 937 C C . LEU A 1 116 ? -17.186 -3.665 -0.838 1.00 91.75 116 LEU A C 1
ATOM 939 O O . LEU A 1 116 ? -18.401 -3.746 -0.683 1.00 91.75 116 LEU A O 1
ATOM 943 N N . GLU A 1 117 ? -16.338 -4.369 -0.096 1.00 89.44 117 GLU A N 1
ATOM 944 C CA . GLU A 1 117 ? -16.790 -5.252 0.989 1.00 89.44 117 GLU A CA 1
ATOM 945 C C . GLU A 1 117 ? -17.078 -4.503 2.302 1.00 89.44 117 GLU A C 1
ATOM 947 O O . GLU A 1 117 ? -17.616 -5.079 3.242 1.00 89.44 117 GLU A O 1
ATOM 952 N N . GLY A 1 118 ? -16.774 -3.202 2.368 1.00 91.06 118 GLY A N 1
ATOM 953 C CA . GLY A 1 118 ? -17.048 -2.374 3.545 1.00 91.06 118 GLY A CA 1
ATOM 954 C C . GLY A 1 118 ? -15.999 -2.481 4.655 1.00 91.06 118 GLY A C 1
ATOM 955 O O . GLY A 1 118 ? -16.197 -1.912 5.726 1.00 91.06 118 GLY A O 1
ATOM 956 N N . HIS A 1 119 ? -14.862 -3.137 4.400 1.00 94.06 119 HIS A N 1
ATOM 957 C CA . HIS A 1 119 ? -13.716 -3.162 5.319 1.00 94.06 119 HIS A CA 1
ATOM 958 C C . HIS A 1 119 ? -13.129 -1.761 5.539 1.00 94.06 119 HIS A C 1
ATOM 960 O O . HIS A 1 119 ? -12.607 -1.454 6.613 1.00 94.06 119 HIS A O 1
ATOM 966 N N . ILE A 1 120 ? -13.226 -0.891 4.525 1.00 95.12 120 ILE A N 1
ATOM 967 C CA . ILE A 1 120 ? -12.722 0.485 4.563 1.00 95.12 120 ILE A CA 1
ATOM 968 C C . ILE A 1 120 ? -13.874 1.492 4.554 1.00 95.12 120 ILE A C 1
ATOM 970 O O . ILE A 1 120 ? -14.712 1.516 3.655 1.00 95.12 120 ILE A O 1
ATOM 974 N N . THR A 1 121 ? -13.842 2.394 5.533 1.00 94.81 121 THR A N 1
ATOM 975 C CA . THR A 1 121 ? -14.694 3.581 5.654 1.00 94.81 121 THR A CA 1
ATOM 976 C C . THR A 1 121 ? -13.824 4.822 5.876 1.00 94.81 121 THR A C 1
ATOM 978 O O . THR A 1 121 ? -12.631 4.697 6.156 1.00 94.81 121 THR A O 1
ATOM 981 N N . GLN A 1 122 ? -14.417 6.020 5.842 1.00 94.75 122 GLN A N 1
ATOM 982 C CA . GLN A 1 122 ? -13.715 7.278 6.148 1.00 94.75 122 GLN A CA 1
ATOM 983 C C . GLN A 1 122 ? -13.020 7.304 7.520 1.00 94.75 122 GLN A C 1
ATOM 985 O O . GLN A 1 122 ? -12.079 8.064 7.717 1.00 94.75 122 GLN A O 1
ATOM 990 N N . ASN A 1 123 ? -13.485 6.480 8.465 1.00 94.56 123 ASN A N 1
ATOM 991 C CA . ASN A 1 123 ? -12.965 6.423 9.831 1.00 94.56 123 ASN A CA 1
ATOM 992 C C . ASN A 1 123 ? -12.062 5.204 10.069 1.00 94.56 123 ASN A C 1
ATOM 994 O O . ASN A 1 123 ? -11.510 5.048 11.158 1.00 94.56 123 ASN A O 1
ATOM 998 N N . THR A 1 124 ? -11.923 4.318 9.080 1.00 95.75 124 THR A N 1
ATOM 999 C CA . THR A 1 124 ? -11.080 3.131 9.206 1.00 95.75 124 THR A CA 1
ATOM 1000 C C . THR A 1 124 ? -9.611 3.548 9.247 1.00 95.75 124 THR A C 1
ATOM 1002 O O . THR A 1 124 ? -9.175 4.438 8.521 1.00 95.75 124 THR A O 1
ATOM 1005 N N . THR A 1 125 ? -8.820 2.872 10.079 1.00 98.25 125 THR A N 1
ATOM 1006 C CA . THR A 1 125 ? -7.360 2.874 9.941 1.00 98.25 125 THR A CA 1
ATOM 1007 C C . THR A 1 125 ? -6.938 1.549 9.331 1.00 98.25 125 THR A C 1
ATOM 1009 O O . THR A 1 125 ? -7.294 0.491 9.851 1.00 98.25 125 THR A O 1
ATOM 1012 N N . VAL A 1 126 ? -6.211 1.605 8.221 1.00 98.19 126 VAL A N 1
ATOM 1013 C CA . VAL A 1 126 ? -5.710 0.426 7.516 1.00 98.19 126 VAL A CA 1
ATOM 1014 C C . VAL A 1 126 ? -4.282 0.135 7.958 1.00 98.19 126 VAL A C 1
ATOM 1016 O O . VAL A 1 126 ? -3.467 1.046 8.097 1.00 98.19 126 VAL A O 1
ATOM 1019 N N . PHE A 1 127 ? -3.981 -1.140 8.164 1.00 98.38 127 PHE A N 1
ATOM 1020 C CA . PHE A 1 127 ? -2.678 -1.648 8.566 1.00 98.38 127 PHE A CA 1
ATOM 1021 C C . PHE A 1 127 ? -2.130 -2.570 7.481 1.00 98.38 127 PHE A C 1
ATOM 1023 O O . PHE A 1 127 ? -2.878 -3.360 6.911 1.00 98.38 127 PHE A O 1
ATOM 1030 N N . GLU A 1 128 ? -0.827 -2.520 7.223 1.00 97.38 128 GLU A N 1
ATOM 1031 C CA . GLU A 1 128 ? -0.150 -3.462 6.323 1.00 97.38 128 GLU A CA 1
ATOM 1032 C C . GLU A 1 128 ? 1.269 -3.778 6.815 1.00 97.38 128 GLU A C 1
ATOM 1034 O O . GLU A 1 128 ? 1.921 -2.963 7.470 1.00 97.38 128 GLU A O 1
ATOM 1039 N N . ALA A 1 129 ? 1.765 -4.969 6.483 1.00 96.12 129 ALA A N 1
ATOM 1040 C CA . ALA A 1 129 ? 3.098 -5.450 6.804 1.00 96.12 129 ALA A CA 1
ATOM 1041 C C . ALA A 1 129 ? 3.972 -5.517 5.538 1.00 96.12 129 ALA A C 1
ATOM 1043 O O . ALA A 1 129 ? 4.292 -6.595 5.036 1.00 96.12 129 ALA A O 1
ATOM 1044 N N . SER A 1 130 ? 4.419 -4.366 5.026 1.00 91.19 130 SER A N 1
ATOM 1045 C CA . SER A 1 130 ? 5.216 -4.306 3.792 1.00 91.19 130 SER A CA 1
ATOM 1046 C C . SER A 1 130 ? 6.255 -3.187 3.819 1.00 91.19 130 SER A C 1
ATOM 1048 O O . SER A 1 130 ? 5.975 -2.078 4.249 1.00 91.19 130 SER A O 1
ATOM 1050 N N . SER A 1 131 ? 7.477 -3.468 3.356 1.00 78.44 131 SER A N 1
ATOM 1051 C CA . SER A 1 131 ? 8.593 -2.502 3.319 1.00 78.44 131 SER A CA 1
ATOM 1052 C C . SER A 1 131 ? 8.926 -2.007 1.909 1.00 78.44 131 SER A C 1
ATOM 1054 O O . SER A 1 131 ? 10.020 -1.505 1.674 1.00 78.44 131 SER A O 1
ATOM 1056 N N . GLY A 1 132 ? 8.020 -2.173 0.940 1.00 87.06 132 GLY A N 1
ATOM 1057 C CA . GLY A 1 132 ? 8.327 -1.898 -0.462 1.00 87.06 132 GLY A CA 1
ATOM 1058 C C . GLY A 1 132 ? 7.213 -1.225 -1.250 1.00 87.06 132 GLY A C 1
ATOM 1059 O O . GLY A 1 132 ? 6.367 -0.506 -0.725 1.00 87.06 132 GLY A O 1
ATOM 1060 N N . ASN A 1 133 ? 7.236 -1.495 -2.554 1.00 91.06 133 ASN A N 1
ATOM 1061 C CA . ASN A 1 133 ? 6.356 -0.876 -3.539 1.00 91.06 133 ASN A CA 1
ATOM 1062 C C . ASN A 1 133 ? 4.861 -1.097 -3.261 1.00 91.06 133 ASN A C 1
ATOM 1064 O O . ASN A 1 133 ? 4.071 -0.228 -3.625 1.00 91.06 133 ASN A O 1
ATOM 1068 N N . THR A 1 134 ? 4.466 -2.207 -2.621 1.00 93.88 134 THR A N 1
ATOM 1069 C CA . THR A 1 134 ? 3.058 -2.422 -2.250 1.00 93.88 134 THR A CA 1
ATOM 1070 C C . THR A 1 134 ? 2.603 -1.387 -1.225 1.00 93.88 134 THR A C 1
ATOM 1072 O O . THR A 1 134 ? 1.693 -0.634 -1.541 1.00 93.88 134 THR A O 1
ATOM 1075 N N . ALA A 1 135 ? 3.308 -1.239 -0.095 1.00 95.25 135 ALA A N 1
ATOM 1076 C CA . ALA A 1 135 ? 2.965 -0.236 0.918 1.00 95.25 135 ALA A CA 1
ATOM 1077 C C . ALA A 1 135 ? 2.941 1.188 0.344 1.00 95.25 135 ALA A C 1
ATOM 1079 O O . ALA A 1 135 ? 2.034 1.959 0.632 1.00 95.25 135 ALA A O 1
ATOM 1080 N N . THR A 1 136 ? 3.899 1.550 -0.519 1.00 96.06 136 THR A N 1
ATOM 1081 C CA . THR A 1 136 ? 3.860 2.861 -1.197 1.00 96.06 136 THR A CA 1
ATOM 1082 C C . THR A 1 136 ? 2.600 3.017 -2.058 1.00 96.06 136 THR A C 1
ATOM 1084 O O . THR A 1 136 ? 1.996 4.086 -2.083 1.00 96.06 136 THR A O 1
ATOM 1087 N N . SER A 1 137 ? 2.197 1.956 -2.761 1.00 96.44 137 SER A N 1
ATOM 1088 C CA . SER A 1 137 ? 1.047 1.981 -3.667 1.00 96.44 137 SER A CA 1
ATOM 1089 C C . SER A 1 137 ? -0.293 1.977 -2.930 1.00 96.44 137 SER A C 1
ATOM 1091 O O . SER A 1 137 ? -1.182 2.743 -3.286 1.00 96.44 137 SER A O 1
ATOM 1093 N N . GLU A 1 138 ? -0.440 1.164 -1.885 1.00 97.50 138 GLU A N 1
ATOM 1094 C CA . GLU A 1 138 ? -1.626 1.149 -1.016 1.00 97.50 138 GLU A CA 1
ATOM 1095 C C . GLU A 1 138 ? -1.765 2.474 -0.282 1.00 97.50 138 GLU A C 1
ATOM 1097 O O . GLU A 1 138 ? -2.847 3.055 -0.275 1.00 97.50 138 GLU A O 1
ATOM 1102 N N . GLY A 1 139 ? -0.656 3.001 0.246 1.00 97.31 139 GLY A N 1
ATOM 1103 C CA . GLY A 1 139 ? -0.632 4.315 0.870 1.00 97.31 139 GLY A CA 1
ATOM 1104 C C . GLY A 1 139 ? -1.119 5.398 -0.080 1.00 97.31 139 GLY A C 1
ATOM 1105 O O . GLY A 1 139 ? -1.953 6.205 0.312 1.00 97.31 139 GLY A O 1
ATOM 1106 N N . TYR A 1 140 ? -0.675 5.396 -1.341 1.00 97.44 140 TYR A N 1
ATOM 1107 C CA . TYR A 1 140 ? -1.172 6.347 -2.337 1.00 97.44 140 TYR A CA 1
ATOM 1108 C C . TYR A 1 140 ? -2.698 6.267 -2.506 1.00 97.44 140 TYR A C 1
ATOM 1110 O O . TYR A 1 140 ? -3.376 7.295 -2.482 1.00 97.44 140 TYR A O 1
ATOM 1118 N N . MET A 1 141 ? -3.248 5.055 -2.646 1.00 97.88 141 MET A N 1
ATOM 1119 C CA . MET A 1 141 ? -4.695 4.857 -2.801 1.00 97.88 141 MET A CA 1
ATOM 1120 C C . MET A 1 141 ? -5.459 5.312 -1.558 1.00 97.88 141 MET A C 1
ATOM 1122 O O . MET A 1 141 ? -6.441 6.037 -1.668 1.00 97.88 141 MET A O 1
ATOM 1126 N N . LEU A 1 142 ? -4.998 4.940 -0.366 1.00 98.06 142 LEU A N 1
ATOM 1127 C CA . LEU A 1 142 ? -5.638 5.312 0.896 1.00 98.06 142 LEU A CA 1
ATOM 1128 C C . LEU A 1 142 ? -5.540 6.819 1.158 1.00 98.06 142 LEU A C 1
ATOM 1130 O O . LEU A 1 142 ? -6.512 7.429 1.601 1.00 98.06 142 LEU A O 1
ATOM 1134 N N . ASN A 1 143 ? -4.424 7.448 0.783 1.00 97.31 143 ASN A N 1
ATOM 1135 C CA . ASN A 1 143 ? -4.247 8.895 0.842 1.00 97.31 143 ASN A CA 1
ATOM 1136 C C . ASN A 1 143 ? -5.224 9.631 -0.089 1.00 97.31 143 ASN A C 1
ATOM 1138 O O . ASN A 1 143 ? -5.836 10.612 0.330 1.00 97.31 143 ASN A O 1
ATOM 1142 N N . LEU A 1 144 ? -5.459 9.118 -1.304 1.00 96.62 144 LEU A N 1
ATOM 1143 C CA . LEU A 1 144 ? -6.482 9.644 -2.219 1.00 96.62 144 LEU A CA 1
ATOM 1144 C C . LEU A 1 144 ? -7.888 9.614 -1.584 1.00 96.62 144 LEU A C 1
ATOM 1146 O O . LEU A 1 144 ? -8.698 10.532 -1.782 1.00 96.62 144 LEU A O 1
ATOM 1150 N N . LEU A 1 145 ? -8.175 8.574 -0.798 1.00 97.12 145 LEU A N 1
ATOM 1151 C CA . LEU A 1 145 ? -9.434 8.408 -0.069 1.00 97.12 145 LEU A CA 1
ATOM 1152 C C . LEU A 1 145 ? -9.512 9.212 1.240 1.00 97.12 145 LEU A C 1
ATOM 1154 O O . LEU A 1 145 ? -10.611 9.386 1.766 1.00 97.12 145 LEU A O 1
ATOM 1158 N N . GLY A 1 146 ? -8.387 9.725 1.746 1.00 96.44 146 GLY A N 1
ATOM 1159 C CA . GLY A 1 146 ? -8.298 10.367 3.061 1.00 96.44 146 GLY A CA 1
ATOM 1160 C C . GLY A 1 146 ? -8.368 9.382 4.234 1.00 96.44 146 GLY A C 1
ATOM 1161 O O . GLY A 1 146 ? -8.785 9.766 5.320 1.00 96.44 146 GLY A O 1
ATOM 1162 N N . VAL A 1 147 ? -8.001 8.118 4.012 1.00 97.44 147 VAL A N 1
ATOM 1163 C CA . VAL A 1 147 ? -8.043 7.036 5.007 1.00 97.44 147 VAL A CA 1
ATOM 1164 C C . VAL A 1 147 ? -6.675 6.890 5.669 1.00 97.44 147 VAL A C 1
ATOM 1166 O O . VAL A 1 147 ? -5.645 6.899 4.992 1.00 97.44 147 VAL A O 1
ATOM 1169 N N . ASN A 1 148 ? -6.658 6.731 6.994 1.00 97.88 148 ASN A N 1
ATOM 1170 C CA . ASN A 1 148 ? -5.415 6.549 7.741 1.00 97.88 148 ASN A CA 1
ATOM 1171 C C . ASN A 1 148 ? -4.746 5.224 7.369 1.00 97.88 148 ASN A C 1
ATOM 1173 O O . ASN A 1 148 ? -5.402 4.183 7.301 1.00 97.88 148 ASN A O 1
ATOM 1177 N N . PHE A 1 149 ? -3.428 5.259 7.188 1.00 98.19 149 PHE A N 1
ATOM 1178 C CA . PHE A 1 149 ? -2.652 4.099 6.774 1.00 98.19 149 PHE A CA 1
ATOM 1179 C C . PHE A 1 149 ? -1.383 3.950 7.608 1.00 98.19 149 PHE A C 1
ATOM 1181 O O . PHE A 1 149 ? -0.504 4.816 7.599 1.00 98.19 149 PHE A O 1
ATOM 1188 N N . VAL A 1 150 ? -1.292 2.833 8.322 1.00 98.19 150 VAL A N 1
ATOM 1189 C CA . VAL A 1 150 ? -0.185 2.490 9.211 1.00 98.19 150 VAL A CA 1
ATOM 1190 C C . VAL A 1 150 ? 0.572 1.305 8.634 1.00 98.19 150 VAL A C 1
ATOM 1192 O O . VAL A 1 150 ? -0.005 0.253 8.366 1.00 98.19 150 VAL A O 1
ATOM 1195 N N . VAL A 1 151 ? 1.885 1.444 8.478 1.00 97.75 151 VAL A N 1
ATOM 1196 C CA . VAL A 1 151 ? 2.710 0.381 7.895 1.00 97.75 151 VAL A CA 1
ATOM 1197 C C . VAL A 1 151 ? 3.692 -0.163 8.914 1.00 97.75 151 VAL A C 1
ATOM 1199 O O . VAL A 1 151 ? 4.452 0.575 9.541 1.00 97.75 151 VAL A O 1
ATOM 1202 N N . VAL A 1 152 ? 3.709 -1.485 9.048 1.00 97.06 152 VAL A N 1
ATOM 1203 C CA . VAL A 1 152 ? 4.681 -2.211 9.854 1.00 97.06 152 VAL A CA 1
ATOM 1204 C C . VAL A 1 152 ? 5.847 -2.650 8.973 1.00 97.06 152 VAL A C 1
ATOM 1206 O O . VAL A 1 152 ? 5.718 -3.510 8.099 1.00 97.06 152 VAL A O 1
ATOM 1209 N N . VAL A 1 153 ? 7.025 -2.092 9.235 1.00 94.94 153 VAL A N 1
ATOM 1210 C CA . VAL A 1 153 ? 8.266 -2.427 8.526 1.00 94.94 15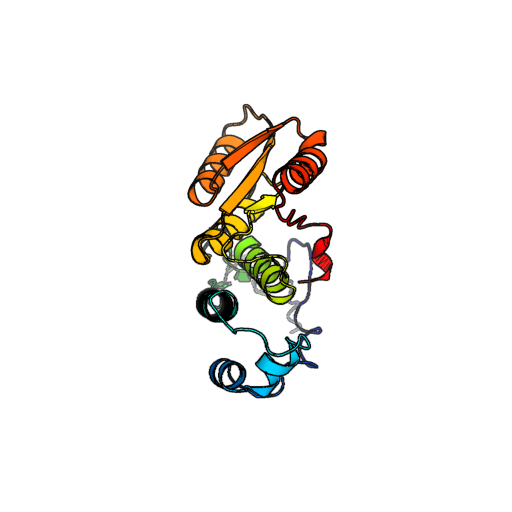3 VAL A CA 1
ATOM 1211 C C . VAL A 1 153 ? 9.313 -2.978 9.490 1.00 94.94 153 VAL A C 1
ATOM 1213 O O . VAL A 1 153 ? 9.189 -2.894 10.713 1.00 94.94 153 VAL A O 1
ATOM 1216 N N . SER A 1 154 ? 10.378 -3.556 8.942 1.00 93.19 154 SER A N 1
ATOM 1217 C CA . SER A 1 154 ? 11.468 -4.075 9.762 1.00 93.19 154 SER A CA 1
ATOM 1218 C C . SER A 1 154 ? 12.465 -3.001 10.168 1.00 93.19 154 SER A C 1
ATOM 1220 O O . SER A 1 154 ? 12.634 -1.984 9.488 1.00 93.19 154 SER A O 1
ATOM 1222 N N . TYR A 1 155 ? 13.176 -3.251 11.264 1.00 91.50 155 TYR A N 1
ATOM 1223 C CA . TYR A 1 155 ? 14.466 -2.605 11.476 1.00 91.50 155 TYR A CA 1
ATOM 1224 C C . TYR A 1 155 ? 15.414 -2.979 10.333 1.00 91.50 155 TYR A C 1
ATOM 1226 O O . TYR A 1 155 ? 15.515 -4.148 9.964 1.00 91.50 155 TYR A O 1
ATOM 1234 N N . SER A 1 156 ? 16.094 -1.983 9.774 1.00 82.62 156 SER A N 1
ATOM 1235 C CA . SER A 1 156 ? 17.139 -2.185 8.778 1.00 82.62 156 SER A CA 1
ATOM 1236 C C . SER A 1 156 ? 18.157 -1.055 8.868 1.00 82.62 156 SER A C 1
ATOM 1238 O O . SER A 1 156 ? 17.793 0.105 9.074 1.00 82.62 156 SER A O 1
ATOM 1240 N N . SER A 1 157 ? 19.434 -1.400 8.729 1.00 78.81 157 SER A N 1
ATOM 1241 C CA . SER A 1 157 ? 20.530 -0.446 8.552 1.00 78.81 157 SER A CA 1
ATOM 1242 C C . SER A 1 157 ? 20.867 -0.209 7.076 1.00 78.81 157 SER A C 1
ATOM 1244 O O . SER A 1 157 ? 21.638 0.706 6.786 1.00 78.81 157 SER A O 1
ATOM 1246 N N . ASP A 1 158 ? 20.273 -0.980 6.159 1.00 85.31 158 ASP A N 1
ATOM 1247 C CA . ASP A 1 158 ? 20.496 -0.876 4.717 1.00 85.31 158 ASP A CA 1
ATOM 1248 C C . ASP A 1 158 ? 19.926 0.439 4.164 1.00 85.31 158 ASP A C 1
ATOM 1250 O O . ASP A 1 158 ? 18.756 0.779 4.367 1.00 85.31 158 ASP A O 1
ATOM 1254 N N . THR A 1 159 ? 20.761 1.175 3.4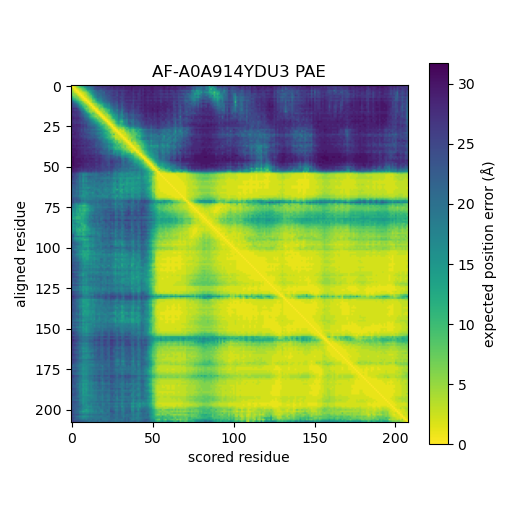35 1.00 78.12 159 THR A N 1
ATOM 1255 C CA . THR A 1 159 ? 20.401 2.411 2.738 1.00 78.12 159 THR A CA 1
ATOM 1256 C C . THR A 1 159 ? 19.243 2.210 1.757 1.00 78.12 159 THR A C 1
ATOM 1258 O O . THR A 1 159 ? 18.382 3.083 1.654 1.00 78.12 159 THR A O 1
ATOM 1261 N N . LEU A 1 160 ? 19.162 1.066 1.068 1.00 80.94 160 LEU A N 1
ATOM 1262 C CA . LEU A 1 160 ? 18.068 0.786 0.132 1.00 80.94 160 LEU A CA 1
ATOM 1263 C C . LEU A 1 160 ? 16.724 0.628 0.848 1.00 80.94 160 LEU A C 1
ATOM 1265 O O . LEU A 1 160 ? 15.704 1.111 0.358 1.00 80.94 160 LEU A O 1
ATOM 1269 N N . GLU A 1 161 ? 16.713 -0.010 2.018 1.00 82.25 161 GLU A N 1
ATOM 1270 C CA . GLU A 1 161 ? 15.496 -0.140 2.825 1.00 82.25 161 GLU A CA 1
ATOM 1271 C C . GLU A 1 161 ? 15.050 1.211 3.395 1.00 82.25 161 GLU A C 1
ATOM 1273 O O . GLU A 1 161 ? 13.850 1.471 3.453 1.00 82.25 161 GLU A O 1
ATOM 1278 N N . LYS A 1 162 ? 15.990 2.109 3.723 1.00 84.75 162 LYS A N 1
ATOM 1279 C CA . LYS A 1 162 ? 15.664 3.489 4.125 1.00 84.75 162 LYS A CA 1
ATOM 1280 C C . LYS A 1 162 ? 14.989 4.272 3.002 1.00 84.75 162 LYS A C 1
ATOM 1282 O O . LYS A 1 162 ? 13.957 4.884 3.236 1.00 84.75 162 LYS A O 1
ATOM 1287 N N . ILE A 1 163 ? 15.494 4.181 1.769 1.00 86.12 163 ILE A N 1
ATOM 1288 C CA . ILE A 1 163 ? 14.860 4.840 0.612 1.00 86.12 163 ILE A CA 1
ATOM 1289 C C . ILE A 1 163 ? 13.428 4.325 0.405 1.00 86.12 163 ILE A C 1
ATOM 1291 O O . ILE A 1 163 ? 12.519 5.104 0.121 1.00 86.12 163 ILE A O 1
ATOM 1295 N N . LYS A 1 164 ? 13.196 3.014 0.547 1.00 87.19 164 LYS A N 1
ATOM 1296 C CA . LYS A 1 164 ? 11.841 2.448 0.448 1.00 87.19 164 LYS A CA 1
ATOM 1297 C C . LYS A 1 164 ? 10.939 2.953 1.570 1.00 87.19 164 LYS A C 1
ATOM 1299 O O . LYS A 1 164 ? 9.795 3.312 1.309 1.00 87.19 164 LYS A O 1
ATOM 1304 N N . GLU A 1 165 ? 11.451 3.007 2.793 1.00 89.25 165 GLU A N 1
ATOM 1305 C CA . GLU A 1 165 ? 10.738 3.561 3.939 1.00 89.25 165 GLU A CA 1
ATOM 1306 C C . GLU A 1 165 ? 10.365 5.029 3.724 1.00 89.25 165 GLU A C 1
ATOM 1308 O O . GLU A 1 165 ? 9.214 5.387 3.950 1.00 89.25 165 GLU A O 1
ATOM 1313 N N . ASP A 1 166 ? 11.277 5.858 3.220 1.00 90.38 166 ASP A N 1
ATOM 1314 C CA . ASP A 1 166 ? 11.003 7.268 2.929 1.00 90.38 166 ASP A CA 1
ATOM 1315 C C . ASP A 1 166 ? 9.872 7.424 1.906 1.00 90.38 166 ASP A C 1
ATOM 1317 O O . ASP A 1 166 ? 8.997 8.273 2.068 1.00 90.38 166 ASP A O 1
ATOM 1321 N N . ARG A 1 167 ? 9.816 6.551 0.891 1.00 91.12 167 ARG A N 1
ATOM 1322 C CA . ARG A 1 167 ? 8.702 6.526 -0.074 1.00 91.12 167 ARG A CA 1
ATOM 1323 C C . ARG A 1 167 ? 7.381 6.113 0.562 1.00 91.12 167 ARG A C 1
ATOM 1325 O O . ARG A 1 167 ? 6.345 6.664 0.208 1.00 91.12 167 ARG A O 1
ATOM 1332 N N . ILE A 1 168 ? 7.410 5.161 1.493 1.00 92.50 168 ILE A N 1
ATOM 1333 C CA . ILE A 1 168 ? 6.228 4.755 2.262 1.00 92.50 168 ILE A CA 1
ATOM 1334 C C . ILE A 1 168 ? 5.737 5.931 3.119 1.00 92.50 168 ILE A C 1
ATOM 1336 O O . ILE A 1 168 ? 4.547 6.238 3.094 1.00 92.50 168 ILE A O 1
ATOM 1340 N N . ARG A 1 169 ? 6.649 6.653 3.790 1.00 93.94 169 ARG A N 1
ATOM 1341 C CA . ARG A 1 169 ? 6.328 7.796 4.666 1.00 93.94 169 ARG A CA 1
ATOM 1342 C C . ARG A 1 169 ? 5.527 8.893 3.977 1.00 93.94 169 ARG A C 1
ATOM 1344 O O . ARG A 1 169 ? 4.729 9.538 4.645 1.00 93.94 169 ARG A O 1
ATOM 1351 N N . LEU A 1 170 ? 5.705 9.084 2.668 1.00 93.00 170 LEU A N 1
ATOM 1352 C CA . LEU A 1 170 ? 4.958 10.082 1.895 1.00 93.00 170 LEU A CA 1
ATOM 1353 C C . LEU A 1 170 ? 3.439 9.870 1.939 1.00 93.00 170 LEU A C 1
ATOM 1355 O O . LEU A 1 170 ? 2.695 10.836 1.791 1.00 93.00 170 LEU A O 1
ATOM 1359 N N . TYR A 1 171 ? 2.986 8.626 2.124 1.00 94.12 171 TYR A N 1
ATOM 1360 C CA . TYR A 1 171 ? 1.571 8.264 2.024 1.00 94.12 171 TYR A CA 1
ATOM 1361 C C . TYR A 1 171 ? 1.013 7.542 3.257 1.00 94.12 171 TYR A C 1
ATOM 1363 O O . TYR A 1 171 ? -0.148 7.140 3.259 1.00 94.12 171 TYR A O 1
ATOM 1371 N N . THR A 1 172 ? 1.817 7.366 4.305 1.00 93.69 172 THR A N 1
ATOM 1372 C CA . THR A 1 172 ? 1.385 6.754 5.570 1.00 93.69 172 THR A CA 1
ATOM 1373 C C . THR A 1 172 ? 1.178 7.793 6.655 1.00 93.69 172 THR A C 1
ATOM 1375 O O . THR A 1 172 ? 1.956 8.738 6.761 1.00 93.69 172 THR A O 1
ATOM 1378 N N . SER A 1 173 ? 0.219 7.550 7.543 1.00 93.12 173 SER A N 1
ATOM 1379 C CA . SER A 1 173 ? 0.067 8.313 8.783 1.00 93.12 173 SER A CA 1
ATOM 1380 C C . SER A 1 173 ? 1.086 7.901 9.850 1.00 93.12 173 SER A C 1
ATOM 1382 O O . SER A 1 173 ? 1.503 8.727 10.656 1.00 93.12 173 SER A O 1
ATOM 1384 N N . GLU A 1 174 ? 1.504 6.632 9.869 1.00 96.06 174 GLU A N 1
ATOM 1385 C CA . GLU A 1 174 ? 2.447 6.105 10.862 1.00 96.06 174 GLU A CA 1
ATOM 1386 C C . GLU A 1 174 ? 3.258 4.937 10.289 1.00 96.06 174 GLU A C 1
ATOM 1388 O O . GLU A 1 174 ? 2.754 4.128 9.509 1.00 96.06 174 GLU A O 1
ATOM 1393 N N . ILE A 1 175 ? 4.514 4.822 10.727 1.00 96.00 175 ILE A N 1
ATOM 1394 C CA . ILE A 1 175 ? 5.344 3.639 10.491 1.00 96.00 175 ILE A CA 1
ATOM 1395 C C . ILE A 1 175 ? 5.726 3.024 11.830 1.00 96.00 175 ILE A C 1
ATOM 1397 O O . ILE A 1 175 ? 6.342 3.680 12.672 1.00 96.00 175 ILE A O 1
ATOM 1401 N N . ILE A 1 176 ? 5.428 1.738 11.984 1.00 96.62 176 ILE A N 1
ATOM 1402 C CA . ILE A 1 176 ? 5.799 0.933 13.144 1.00 96.62 176 ILE A CA 1
ATOM 1403 C C . ILE A 1 176 ? 6.976 0.039 12.758 1.00 96.62 176 ILE A C 1
ATOM 1405 O O . ILE A 1 176 ? 6.977 -0.607 11.710 1.00 96.62 176 ILE A O 1
ATOM 1409 N N . LYS A 1 177 ? 7.989 -0.015 13.621 1.00 95.38 177 LYS A N 1
ATOM 1410 C CA . LYS A 1 177 ? 9.167 -0.868 13.439 1.00 95.38 177 LYS A CA 1
ATOM 1411 C C . LYS A 1 177 ? 9.057 -2.144 14.270 1.00 95.38 177 LYS A C 1
ATOM 1413 O O . LYS A 1 177 ? 8.608 -2.105 15.411 1.00 95.38 177 LYS A O 1
ATOM 1418 N N . THR A 1 178 ? 9.481 -3.269 13.702 1.00 95.38 178 THR A N 1
ATOM 1419 C CA . THR A 1 178 ? 9.583 -4.563 14.400 1.00 95.38 178 THR A CA 1
ATOM 1420 C C . THR A 1 178 ? 10.656 -5.460 13.764 1.00 95.38 178 THR A C 1
ATOM 1422 O O . THR A 1 178 ? 11.323 -5.076 12.802 1.00 95.38 178 THR A O 1
ATOM 1425 N N . TYR A 1 1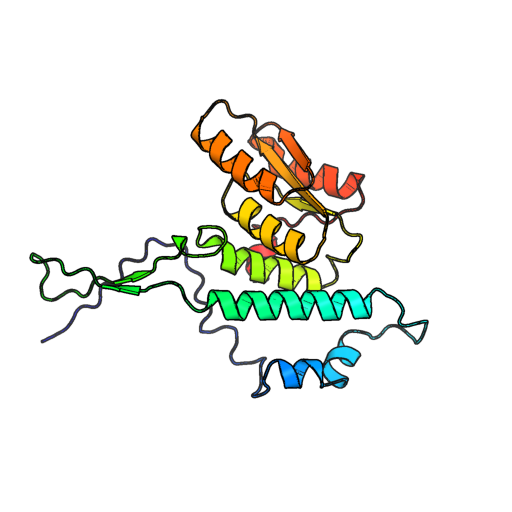79 ? 10.861 -6.665 14.289 1.00 93.50 179 TYR A N 1
ATOM 1426 C CA . TYR A 1 179 ? 11.738 -7.666 13.679 1.00 93.50 179 TYR A CA 1
ATOM 1427 C C . TYR A 1 179 ? 11.102 -8.280 12.421 1.00 93.50 179 TYR A C 1
ATOM 1429 O O . TYR A 1 179 ? 9.884 -8.409 12.323 1.00 93.50 179 TYR A O 1
ATOM 1437 N N . ILE A 1 180 ? 11.921 -8.688 11.446 1.00 89.88 180 ILE A N 1
ATOM 1438 C CA . ILE A 1 180 ? 11.461 -9.169 10.127 1.00 89.88 180 ILE A CA 1
ATOM 1439 C C . ILE A 1 180 ? 10.421 -10.290 10.188 1.00 89.88 180 ILE A C 1
ATOM 1441 O O . ILE A 1 180 ? 9.393 -10.194 9.517 1.00 89.88 180 ILE A O 1
ATOM 1445 N N . GLY A 1 181 ? 10.629 -11.284 11.055 1.00 92.06 181 GLY A N 1
ATOM 1446 C CA . GLY A 1 181 ? 9.706 -12.407 11.245 1.00 92.06 181 GLY A CA 1
ATOM 1447 C C . GLY A 1 181 ? 8.434 -12.068 12.027 1.00 92.06 181 GLY A C 1
ATOM 1448 O O . GLY A 1 181 ? 7.563 -12.917 12.151 1.00 92.06 181 GLY A O 1
ATOM 1449 N N . LYS A 1 182 ? 8.316 -10.844 12.554 1.00 95.62 182 LYS A N 1
ATOM 1450 C CA . LYS A 1 182 ? 7.205 -10.400 13.407 1.00 95.62 182 LYS A CA 1
ATOM 1451 C C . LYS A 1 182 ? 6.308 -9.353 12.752 1.00 95.62 182 LYS A C 1
ATOM 1453 O O . LYS A 1 182 ? 5.372 -8.887 13.384 1.00 95.62 182 LYS A O 1
ATOM 1458 N N . ARG A 1 183 ? 6.566 -8.959 11.499 1.00 95.06 183 ARG A N 1
ATOM 1459 C CA . ARG A 1 183 ? 5.809 -7.876 10.842 1.00 95.06 183 ARG A CA 1
ATOM 1460 C C . ARG A 1 183 ? 4.318 -8.165 10.698 1.00 95.06 183 ARG A C 1
ATOM 1462 O O . ARG A 1 183 ? 3.524 -7.295 11.025 1.00 95.06 183 ARG A O 1
ATOM 1469 N N . ILE A 1 184 ? 3.964 -9.358 10.217 1.00 95.75 184 ILE A N 1
ATOM 1470 C CA . ILE A 1 184 ? 2.564 -9.746 9.977 1.00 95.75 184 ILE A CA 1
ATOM 1471 C C . ILE A 1 184 ? 1.806 -9.805 11.306 1.00 95.75 184 ILE A C 1
ATOM 1473 O O . ILE A 1 184 ? 0.821 -9.097 11.468 1.00 95.75 184 ILE A O 1
ATOM 1477 N N . GLU A 1 185 ? 2.334 -10.558 12.276 1.00 97.12 185 GLU A N 1
ATOM 1478 C CA . GLU A 1 185 ? 1.797 -10.648 13.644 1.00 97.12 185 GLU A CA 1
ATOM 1479 C C . GLU A 1 185 ? 1.608 -9.257 14.260 1.00 97.12 185 GLU A C 1
ATOM 1481 O O . GLU A 1 185 ? 0.526 -8.919 14.728 1.00 97.12 185 GLU A O 1
ATOM 1486 N N . ARG A 1 186 ? 2.625 -8.395 14.161 1.00 97.75 186 ARG A N 1
ATOM 1487 C CA . ARG A 1 186 ? 2.572 -7.036 14.700 1.00 97.75 186 ARG A CA 1
ATOM 1488 C C . ARG A 1 186 ? 1.523 -6.156 14.013 1.00 97.75 186 ARG A C 1
ATOM 1490 O O . ARG A 1 186 ? 0.892 -5.347 14.686 1.00 97.75 186 ARG A O 1
ATOM 1497 N N . ALA A 1 187 ? 1.354 -6.269 12.695 1.00 97.50 187 ALA A N 1
ATOM 1498 C CA . ALA A 1 187 ? 0.338 -5.515 11.960 1.00 97.50 187 ALA A CA 1
ATOM 1499 C C . ALA A 1 187 ? -1.076 -5.971 12.335 1.00 97.50 187 ALA A C 1
ATOM 1501 O O . ALA A 1 187 ? -1.948 -5.134 12.562 1.00 97.50 187 ALA A O 1
ATOM 1502 N N . GLU A 1 188 ? -1.279 -7.280 12.471 1.00 97.75 188 GLU A N 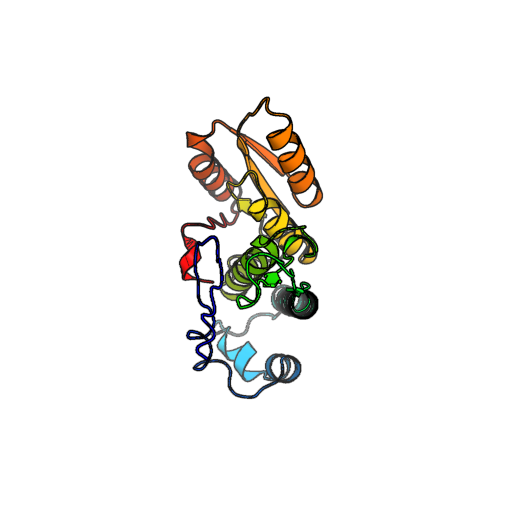1
ATOM 1503 C CA . GLU A 1 188 ? -2.546 -7.858 12.907 1.00 97.75 188 GLU A CA 1
ATOM 1504 C C . GLU A 1 188 ? -2.894 -7.453 14.350 1.00 97.75 188 GLU A C 1
ATOM 1506 O O . GLU A 1 188 ? -4.024 -7.051 14.630 1.00 97.75 188 GLU A O 1
ATOM 1511 N N . GLU A 1 189 ? -1.924 -7.500 15.267 1.00 98.12 189 GLU A N 1
ATOM 1512 C CA . GLU A 1 189 ? -2.083 -7.033 16.649 1.00 98.12 189 GLU A CA 1
ATOM 1513 C C . GLU A 1 189 ? -2.473 -5.556 16.722 1.00 98.12 189 GLU A C 1
ATOM 1515 O O . GLU A 1 189 ? -3.387 -5.191 17.463 1.00 98.12 189 GLU A O 1
ATOM 1520 N N . GLU A 1 190 ? -1.790 -4.691 15.969 1.00 98.19 190 GLU A N 1
ATOM 1521 C CA . GLU A 1 190 ? -2.073 -3.255 15.971 1.00 98.19 190 GLU A CA 1
ATOM 1522 C C . GLU A 1 190 ? -3.430 -2.940 15.342 1.00 98.19 190 GLU A C 1
ATOM 1524 O O . GLU A 1 190 ? -4.155 -2.102 15.883 1.00 98.19 190 GLU A O 1
ATOM 1529 N N . ALA A 1 191 ? -3.818 -3.657 14.284 1.00 97.75 191 ALA A N 1
ATOM 1530 C CA . ALA A 1 191 ? -5.156 -3.559 13.715 1.00 97.75 191 ALA A CA 1
ATOM 1531 C C . ALA A 1 191 ? -6.226 -3.946 14.745 1.00 97.75 191 ALA A C 1
ATOM 1533 O O . ALA A 1 191 ? -7.144 -3.165 14.990 1.00 97.75 191 ALA A O 1
ATOM 1534 N N . LYS A 1 192 ? -6.072 -5.087 15.433 1.00 97.62 192 LYS A N 1
ATOM 1535 C CA . LYS A 1 192 ? -7.001 -5.520 16.495 1.00 97.62 192 LYS A CA 1
ATOM 1536 C C . LYS A 1 192 ? -7.072 -4.506 17.635 1.00 97.62 192 LYS A C 1
ATOM 1538 O O . LYS A 1 192 ? -8.157 -4.118 18.056 1.00 97.62 192 LYS A O 1
ATOM 1543 N N . LYS A 1 193 ? -5.919 -4.037 18.115 1.00 97.94 193 LYS A N 1
ATOM 1544 C CA . LYS A 1 193 ? -5.817 -3.087 19.232 1.00 97.94 193 LYS A CA 1
ATOM 1545 C C . LYS A 1 193 ? -6.473 -1.742 18.923 1.00 97.94 193 LYS A C 1
ATOM 1547 O O . LYS A 1 193 ? -7.033 -1.119 19.821 1.00 97.94 193 LYS A O 1
ATOM 1552 N N . ARG A 1 194 ? -6.364 -1.275 17.679 1.00 97.06 194 ARG A N 1
ATOM 1553 C CA . ARG A 1 194 ? -6.843 0.044 17.243 1.00 97.06 194 ARG A CA 1
ATOM 1554 C C . ARG A 1 194 ? -8.175 -0.027 16.494 1.00 97.06 194 ARG A C 1
ATOM 1556 O O . ARG A 1 194 ? -8.577 0.972 15.906 1.00 97.06 194 ARG A O 1
ATOM 1563 N N . ASN A 1 195 ? -8.844 -1.184 16.521 1.00 95.81 195 ASN A N 1
ATOM 1564 C CA . ASN A 1 195 ? -10.092 -1.442 15.801 1.00 95.81 195 ASN A CA 1
ATOM 1565 C C . ASN A 1 195 ? -10.015 -1.035 14.314 1.00 95.81 195 ASN A C 1
ATOM 1567 O O . ASN A 1 195 ? -10.889 -0.350 13.786 1.00 95.81 195 ASN A O 1
ATOM 1571 N N . GLY A 1 196 ? -8.907 -1.393 13.668 1.00 96.69 196 GLY A N 1
ATOM 1572 C CA . GLY A 1 196 ? -8.640 -1.120 12.263 1.00 96.69 196 GLY A CA 1
ATOM 1573 C C . GLY A 1 196 ? -8.682 -2.368 11.393 1.00 96.69 196 GLY A C 1
ATOM 1574 O O . GLY A 1 196 ? -8.908 -3.481 11.864 1.00 96.69 196 GLY A O 1
ATOM 1575 N N . PHE A 1 197 ? -8.423 -2.170 10.104 1.00 97.56 197 PHE A N 1
ATOM 1576 C CA . PHE A 1 197 ? -8.427 -3.233 9.108 1.00 97.56 197 PHE A CA 1
ATOM 1577 C C . PHE A 1 197 ? -6.999 -3.617 8.724 1.00 97.56 197 PHE A C 1
ATOM 1579 O O . PHE A 1 197 ? -6.237 -2.776 8.253 1.00 97.56 197 PHE A O 1
ATOM 1586 N N . PHE A 1 198 ? -6.629 -4.883 8.911 1.00 97.50 198 PHE A N 1
ATOM 1587 C CA . PHE A 1 198 ? -5.358 -5.402 8.413 1.00 97.50 198 PHE A CA 1
ATOM 1588 C C . PHE A 1 198 ? -5.527 -5.871 6.964 1.00 97.50 198 PHE A C 1
ATOM 1590 O O . PHE A 1 198 ? -6.230 -6.846 6.712 1.00 97.50 198 PHE A O 1
ATOM 1597 N N . MET A 1 199 ? -4.880 -5.173 6.027 1.00 95.88 199 MET A N 1
ATOM 1598 C CA . MET A 1 199 ? -5.035 -5.386 4.587 1.00 95.88 199 MET A CA 1
ATOM 1599 C C . MET A 1 199 ? -4.579 -6.779 4.143 1.00 95.88 199 MET A C 1
ATOM 1601 O O . MET A 1 199 ? -5.247 -7.409 3.329 1.00 95.88 199 MET A O 1
ATOM 1605 N N . ASN A 1 200 ? -3.469 -7.271 4.697 1.00 92.06 200 ASN A N 1
ATOM 1606 C CA . ASN A 1 200 ? -2.942 -8.616 4.479 1.00 92.06 200 ASN A CA 1
ATOM 1607 C C . ASN A 1 200 ? -2.915 -9.029 2.996 1.00 92.06 200 ASN A C 1
ATOM 1609 O O . ASN A 1 200 ? -3.572 -9.987 2.582 1.00 92.06 200 ASN A O 1
ATOM 1613 N N . GLN A 1 201 ? -2.133 -8.297 2.197 1.00 85.19 201 GLN A N 1
ATOM 1614 C CA . GLN A 1 201 ? -2.097 -8.434 0.735 1.00 85.19 201 GLN A CA 1
ATOM 1615 C C . GLN A 1 201 ? -1.971 -9.884 0.227 1.00 85.19 201 GLN A C 1
ATOM 1617 O O . GLN A 1 201 ? -2.581 -10.253 -0.771 1.00 85.19 201 GLN A O 1
ATOM 1622 N N . PHE A 1 202 ? -1.209 -10.735 0.921 1.00 86.56 202 PHE A N 1
ATOM 1623 C CA . PHE A 1 202 ? -1.003 -12.123 0.501 1.00 86.56 202 PHE A CA 1
ATOM 1624 C C . PHE A 1 202 ? -2.207 -13.017 0.790 1.00 86.56 202 PHE A C 1
ATOM 1626 O O . PHE A 1 202 ? -2.511 -13.886 -0.020 1.00 86.56 202 PHE A O 1
ATOM 1633 N N . ALA A 1 203 ? -2.887 -12.811 1.920 1.00 83.06 203 ALA A N 1
ATOM 1634 C CA . ALA A 1 203 ? -4.074 -13.591 2.261 1.00 83.06 203 ALA A CA 1
ATOM 1635 C C . ALA A 1 203 ? -5.297 -13.194 1.427 1.00 83.06 203 ALA A C 1
ATOM 1637 O O . ALA A 1 203 ? -6.187 -14.015 1.255 1.00 83.06 203 ALA A O 1
ATOM 1638 N N . ASN A 1 204 ? -5.316 -11.965 0.907 1.00 80.06 204 ASN A N 1
ATOM 1639 C CA . ASN A 1 204 ? -6.405 -11.429 0.089 1.00 80.06 204 ASN A CA 1
ATOM 1640 C C . ASN A 1 204 ? -6.038 -11.328 -1.403 1.00 80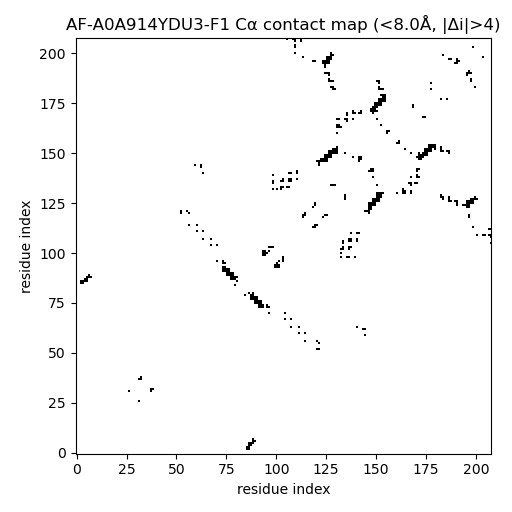.06 204 ASN A C 1
ATOM 1642 O O . ASN A 1 204 ? -6.703 -10.633 -2.166 1.00 80.06 204 ASN A O 1
ATOM 1646 N N . ALA A 1 205 ? -4.964 -11.997 -1.837 1.00 77.44 205 ALA A N 1
ATOM 1647 C CA . ALA A 1 205 ? -4.505 -11.947 -3.224 1.00 77.44 205 ALA A CA 1
ATOM 1648 C C . ALA A 1 205 ? -5.475 -12.622 -4.211 1.00 77.44 205 ALA A C 1
ATOM 1650 O O . ALA A 1 205 ? -5.453 -12.291 -5.389 1.00 77.44 205 ALA A O 1
ATOM 1651 N N . ASP A 1 206 ? -6.317 -13.546 -3.745 1.00 78.25 206 ASP A N 1
ATOM 1652 C CA . ASP A 1 206 ? -7.366 -14.220 -4.522 1.00 78.25 206 ASP A CA 1
ATOM 1653 C C . ASP A 1 206 ? -8.618 -13.351 -4.738 1.00 78.25 206 ASP A C 1
ATOM 1655 O O . ASP A 1 206 ? -9.510 -13.722 -5.500 1.00 78.25 206 ASP A O 1
ATOM 1659 N N . ARG A 1 207 ? -8.695 -12.196 -4.067 1.00 73.31 207 ARG A N 1
ATOM 1660 C CA . ARG A 1 207 ? -9.824 -11.260 -4.137 1.00 73.31 207 ARG A CA 1
ATOM 1661 C C . ARG A 1 207 ? -9.689 -10.206 -5.236 1.00 73.31 207 ARG A C 1
ATOM 1663 O O . ARG A 1 207 ? -10.609 -9.404 -5.404 1.00 73.31 207 ARG A O 1
ATOM 1670 N N . VAL A 1 208 ? -8.556 -10.177 -5.943 1.00 67.31 208 VAL A N 1
ATOM 1671 C CA . VAL A 1 208 ? -8.142 -9.084 -6.843 1.00 67.31 208 VAL A CA 1
ATOM 1672 C C . VAL A 1 208 ? -7.656 -9.545 -8.206 1.00 67.31 208 VAL A C 1
ATOM 1674 O O . VAL A 1 208 ? -7.065 -10.640 -8.305 1.00 67.31 208 VAL A O 1
#

Foldseek 3Di:
DDQDADAPDPDDDDDPPPPPPPPDPDDDPVVCLVPVVNVVVLDPDDDDDPPDFSVLLSVLLVLLVVLVVVQPDFDWDWDDDPVCNRYTYIDGQQCPRPLRHPLLVVLSLLVNLCSSVPLDTLAAAEEEEDQASNLLNVLVSCQSSNHAYEYEYEDDPDPVSVVSVVSNVVRHPYYHYDHPVCRLVVRVVVCVVVVHHYSYCVVCVVVD

Secondary structure (DSSP, 8-state):
----------S----TTSSSSSS--S--HHHHTT-HHHHHTT--S-SS---SHHHHHHHHHHHHHHHHHHHT-PPEEEE--TT-TT--EEEE-GGGSTTSSTHHHHHHHHHHHHHHTTS--TTPEEEE--SSHHHHHHHHHHHHHT-EEEEEEE----HHHHHHHHHHHTT-SEEEEE-GGGHHHHHHHHHHHTT-EE--TTTTGGG-

InterPro domains:
  IPR001926 Tryptophan synthase beta chain-like, PALP domain [PF00291] (71-207)
  IPR036052 Tryptophan synthase beta chain-like, PALP domain superfamily [G3DSA:3.40.50.1100] (69-206)
  IPR036052 Tryptophan synthase beta chain-like, PALP domain superfamily [G3DSA:3.40.50.1100] (104-203)
  IPR036052 Tryptophan synthase beta chain-like, PALP domain superfamily [SSF53686] (69-206)
  IPR050214 Cysteine synthase/Cystathionine beta-synthase [PTHR10314] (69-207)

Radius of gyration: 20.22 Å; Cα contacts (8 Å, |Δi|>4): 267; chains: 1; bounding box: 56×29×61 Å

Solvent-accessible surface area (backbone atoms only — not comparable to full-atom values): 12344 Å² total; per-residue (Å²): 133,86,75,59,86,62,81,85,71,87,78,90,86,80,81,74,87,77,76,64,87,83,79,71,73,98,62,56,77,74,51,56,78,66,32,63,67,65,63,47,74,75,53,92,70,78,97,68,80,97,66,66,65,62,61,52,50,54,51,42,52,51,53,52,52,56,50,53,65,68,63,77,74,54,54,76,42,79,49,89,48,86,93,42,83,70,45,76,41,72,45,73,40,38,56,73,39,96,68,50,29,72,34,39,65,56,26,48,41,49,53,48,44,37,44,73,75,59,66,47,50,80,84,32,37,38,20,33,58,43,63,43,60,52,41,30,17,37,17,48,54,33,46,76,60,63,29,48,26,37,34,21,27,53,76,74,89,50,67,69,55,48,55,35,45,56,55,28,55,78,33,34,77,42,77,46,76,41,56,76,95,42,23,59,63,50,20,47,50,49,12,65,76,65,74,31,37,54,63,47,64,79,84,48,48,89,73,94

pLDDT: mean 77.9, std 24.35, range [23.92, 98.38]